Protein AF-A0A285GW92-F1 (afdb_monomer)

Secondary structure (DSSP, 8-state):
-HHHHHHHHHHHHHHHHHHHHHHHHHH-SSS---HHHHHTT---HHHHHIIIIIIHHHHHHHHHHHHHHHHHHHHHHHHTT-TT--GGGGSHHHHHHHHHHHHHHTT---EETTEEHHHHHHHHHHHHHHHHHHHHH-BTTB--HHHHHHHHHHHHHHHHHHHHHHHHH-GGGHHHHHHHHT---TT--HHHHHHHHHHHHHHHHHHHHTHHHHHHHTT-HHHHHHTT--HHHHHHHHHHHHHHHHHHHHHHH----SHHHHHHHHHHHHH-S-HHHHHHHHHHHHHHHHHHHHHHHTTTTTTSPPPHHHHHHHHHHHHHHHHHHHHHT--

Foldseek 3Di:
DVLVVLLVVLLVVLVVLLVVLLLVQLQFFLDGDDSVCVVVVNDDPVSVCCSPWFRNLLLLLLLLLLLLQQLLLLLQCLLLVHLQDGLCLLVLQLQLLLLLLVCVLVVVFDADPNATSSLVSSLCRSLVSSVQLQVQQQDPLARDSVSSNVSSVVSSVVSVVSSVVSCVVDVPCVVVSVLLQLWASRVRGPSLSVVLVVLSVVLLVLSLVCQVLSVQCNVPPVSSVVVVDPSSVSSVSSSNSSSSSNSSSCSNTNDAPQSSNPQLSVVCVVSNSRSNSSSSSSSSSSSSVSSVLQSCQRHVDPPDGHHSNVSSCVVRVVVVVVVVVVVVVPD

pLDDT: mean 91.13, std 8.44, range [32.28, 98.56]

InterPro domains:
  IPR000522 ABC transporter, permease protein, BtuC-like [PF01032] (17-326)
  IPR000522 ABC transporter, permease protein, BtuC-like [PTHR30472] (6-328)
  IPR037294 ABC transporter, BtuC-like [G3DSA:1.10.3470.10] (4-330)
  IPR037294 ABC transporter, BtuC-like [SSF81345] (6-326)

Solvent-accessible surface area (backbone atoms only — not comparable to full-atom values): 16223 Å² total; per-residue (Å²): 113,67,69,62,54,53,54,54,49,50,46,52,50,44,52,52,51,36,53,50,50,51,58,52,44,66,24,56,44,78,66,78,44,63,64,67,41,56,77,69,68,66,59,51,77,66,54,51,45,45,42,64,66,43,44,49,24,23,46,51,35,28,27,52,34,18,19,20,29,5,40,13,5,46,43,38,18,40,75,61,70,29,75,81,32,44,57,50,50,40,14,25,52,31,22,16,48,32,27,31,42,50,31,60,72,72,64,50,76,51,72,59,97,70,42,50,37,48,28,51,31,13,27,48,23,6,50,54,32,35,51,49,20,50,61,70,19,47,53,97,89,37,72,48,60,67,44,33,50,52,34,5,50,54,50,26,54,53,35,45,51,50,35,54,50,54,38,66,79,39,66,91,49,35,68,62,48,53,55,43,60,34,4,42,58,87,81,28,31,63,56,55,39,65,63,44,49,62,57,40,53,50,31,50,50,57,50,58,74,42,15,64,59,46,47,41,47,67,70,32,69,68,56,21,43,78,73,69,42,61,58,62,61,52,50,49,54,46,50,54,34,24,50,50,21,37,16,57,28,35,23,69,28,29,42,65,52,44,44,17,31,49,35,30,45,56,48,31,75,75,75,39,84,54,35,78,57,41,44,62,44,13,23,43,46,11,14,37,51,34,36,51,44,44,46,48,23,37,47,79,53,53,89,52,66,51,47,33,22,55,53,36,39,67,54,36,51,59,52,49,53,53,52,55,56,61,58,68,75,68,123

Organism: NCBI:txid1413210

Structure (mmCIF, N/CA/C/O backbone):
data_AF-A0A285GW92-F1
#
_entry.id   AF-A0A285GW92-F1
#
loop_
_atom_site.group_PDB
_atom_site.id
_atom_site.type_symbol
_atom_site.label_atom_id
_atom_site.label_alt_id
_atom_site.label_comp_id
_atom_site.label_asym_id
_atom_site.label_entity_id
_atom_site.label_seq_id
_atom_site.pdbx_PDB_ins_code
_atom_site.Cartn_x
_atom_site.Cartn_y
_atom_site.Cartn_z
_atom_site.occupancy
_atom_site.B_iso_or_equiv
_atom_site.auth_seq_id
_atom_site.auth_comp_id
_atom_site.auth_asym_id
_atom_site.auth_atom_id
_atom_site.pdbx_PDB_model_num
ATOM 1 N N . MET A 1 1 ? -33.618 -6.829 -6.589 1.00 56.69 1 MET A N 1
ATOM 2 C CA . MET A 1 1 ? -32.881 -7.558 -7.647 1.00 56.69 1 MET A CA 1
ATOM 3 C C . MET A 1 1 ? -31.946 -6.625 -8.413 1.00 56.69 1 MET A C 1
ATOM 5 O O . MET A 1 1 ? -30.779 -6.956 -8.554 1.00 56.69 1 MET A O 1
ATOM 9 N N . GLU A 1 2 ? -32.402 -5.428 -8.794 1.00 59.50 2 GLU A N 1
ATOM 10 C CA . GLU A 1 2 ? -31.616 -4.428 -9.544 1.00 59.50 2 GLU A CA 1
ATOM 11 C C . GLU A 1 2 ? -30.312 -3.967 -8.866 1.00 59.50 2 GLU A C 1
ATOM 13 O O . GLU A 1 2 ? -29.290 -3.837 -9.534 1.00 59.50 2 GLU A O 1
ATOM 18 N N . ILE A 1 3 ? -30.304 -3.788 -7.537 1.00 62.34 3 ILE A N 1
ATOM 19 C CA . ILE A 1 3 ? -29.103 -3.351 -6.793 1.00 62.34 3 ILE A CA 1
ATOM 20 C C . ILE A 1 3 ? -27.956 -4.367 -6.939 1.00 62.34 3 ILE A C 1
ATOM 22 O O . ILE A 1 3 ? -26.839 -3.986 -7.280 1.00 62.34 3 ILE A O 1
ATOM 26 N N . LYS A 1 4 ? -28.249 -5.670 -6.806 1.00 70.56 4 LYS A N 1
ATOM 27 C CA . LYS A 1 4 ? -27.250 -6.739 -6.983 1.00 70.56 4 LYS A CA 1
ATOM 28 C C . LYS A 1 4 ? -26.722 -6.814 -8.420 1.00 70.56 4 LYS A C 1
ATOM 30 O O . LYS A 1 4 ? -25.543 -7.080 -8.625 1.00 70.56 4 LYS A O 1
ATOM 35 N N . VAL A 1 5 ? -27.574 -6.553 -9.417 1.00 76.19 5 VAL A N 1
ATOM 36 C CA . VAL A 1 5 ? -27.171 -6.543 -10.836 1.00 76.19 5 VAL A CA 1
ATOM 37 C C . VAL A 1 5 ? -26.189 -5.400 -11.109 1.00 76.19 5 VAL A C 1
ATOM 39 O O . VAL A 1 5 ? -25.165 -5.614 -11.760 1.00 76.19 5 VAL A O 1
ATOM 42 N N . LYS A 1 6 ? -26.441 -4.205 -10.560 1.00 83.31 6 LYS A N 1
ATOM 43 C CA . LYS A 1 6 ? -25.538 -3.051 -10.689 1.00 83.31 6 LYS A CA 1
ATOM 44 C C . LYS A 1 6 ? -24.162 -3.316 -10.064 1.00 83.31 6 LYS A C 1
ATOM 46 O O . LYS A 1 6 ? -23.144 -3.019 -10.685 1.00 83.31 6 LYS A O 1
ATOM 51 N N . GLU A 1 7 ? -24.125 -3.896 -8.867 1.00 85.31 7 GLU A N 1
ATOM 52 C CA . GLU A 1 7 ? -22.882 -4.204 -8.141 1.00 85.31 7 GLU A CA 1
ATOM 53 C C . GLU A 1 7 ? -22.006 -5.214 -8.895 1.00 85.31 7 GLU A C 1
ATOM 55 O O . GLU A 1 7 ? -20.815 -4.975 -9.100 1.00 85.31 7 GLU A O 1
ATOM 60 N N . ILE A 1 8 ? -22.609 -6.308 -9.374 1.00 87.44 8 ILE A N 1
ATOM 61 C CA . ILE A 1 8 ? -21.920 -7.326 -10.181 1.00 87.44 8 ILE A CA 1
ATOM 62 C C . ILE A 1 8 ? -21.395 -6.713 -11.484 1.00 87.44 8 ILE A C 1
ATOM 64 O O . ILE A 1 8 ? -20.250 -6.958 -11.864 1.00 87.44 8 ILE A O 1
ATOM 68 N N . SER A 1 9 ? -22.196 -5.866 -12.138 1.00 90.44 9 SER A N 1
ATOM 69 C CA . SER A 1 9 ? -21.798 -5.204 -13.387 1.00 90.44 9 SER A CA 1
ATOM 70 C C . SER A 1 9 ? -20.553 -4.335 -13.199 1.00 90.44 9 SER A C 1
ATOM 72 O O . SER A 1 9 ? -19.653 -4.360 -14.034 1.00 90.44 9 SER A O 1
ATOM 74 N N . ILE A 1 10 ? -20.453 -3.607 -12.084 1.00 92.19 10 ILE A N 1
ATOM 75 C CA . ILE A 1 10 ? -19.283 -2.766 -11.788 1.00 92.19 10 ILE A CA 1
ATOM 76 C C . ILE A 1 10 ? -18.031 -3.614 -11.554 1.00 92.19 10 ILE A C 1
ATOM 78 O O . ILE A 1 10 ? -16.965 -3.261 -12.053 1.00 92.19 10 ILE A O 1
ATOM 82 N N . ILE A 1 11 ? -18.139 -4.741 -10.844 1.00 93.56 11 ILE A N 1
ATOM 83 C CA . ILE A 1 11 ? -17.000 -5.653 -10.654 1.00 93.56 11 ILE A CA 1
ATOM 84 C C . ILE A 1 11 ? -16.519 -6.203 -12.003 1.00 93.56 11 ILE A C 1
ATOM 86 O O . ILE A 1 11 ? -15.315 -6.224 -12.253 1.00 93.56 11 ILE A O 1
ATOM 90 N N . ILE A 1 12 ? -17.440 -6.585 -12.894 1.00 95.00 12 ILE A N 1
ATOM 91 C CA . ILE A 1 12 ? -17.104 -7.044 -14.251 1.00 95.00 12 ILE A CA 1
ATOM 92 C C . ILE A 1 12 ? -16.392 -5.935 -15.035 1.00 95.00 12 ILE A C 1
ATOM 94 O O . ILE A 1 12 ? -15.354 -6.188 -15.644 1.00 95.00 12 ILE A O 1
ATOM 98 N N . ILE A 1 13 ? -16.894 -4.698 -14.980 1.00 96.31 13 ILE A N 1
ATOM 99 C CA . ILE A 1 13 ? -16.258 -3.545 -15.633 1.00 96.31 13 ILE A CA 1
ATOM 100 C C . ILE A 1 13 ? -14.842 -3.322 -15.088 1.00 96.31 13 ILE A C 1
ATOM 102 O O . ILE A 1 13 ? -13.911 -3.153 -15.872 1.00 96.31 13 ILE A O 1
ATOM 106 N N . LEU A 1 14 ? -14.650 -3.361 -13.766 1.00 96.88 14 LEU A N 1
ATOM 107 C CA . LEU A 1 14 ? -13.325 -3.227 -13.154 1.00 96.88 14 LEU A CA 1
ATOM 108 C C . LEU A 1 14 ? -12.387 -4.357 -13.588 1.00 96.88 14 LEU A C 1
ATOM 110 O O . LEU A 1 14 ? -11.224 -4.106 -13.883 1.00 96.88 14 LEU A O 1
ATOM 114 N N . PHE A 1 15 ? -12.881 -5.589 -13.687 1.00 97.06 15 PHE A N 1
ATOM 115 C CA . PHE A 1 15 ? -12.080 -6.710 -14.167 1.00 97.06 15 PHE A CA 1
ATOM 116 C C . PHE A 1 15 ? -11.648 -6.530 -15.633 1.00 97.06 15 PHE A C 1
ATOM 118 O O . PHE A 1 15 ? -10.479 -6.728 -15.962 1.00 97.06 15 PHE A O 1
ATOM 125 N N . ILE A 1 16 ? -12.553 -6.070 -16.504 1.00 97.44 16 ILE A N 1
ATOM 126 C CA . ILE A 1 16 ? -12.232 -5.738 -17.902 1.00 97.44 16 ILE A CA 1
ATOM 127 C C . ILE A 1 16 ? -11.203 -4.601 -17.967 1.00 97.44 16 ILE A C 1
ATOM 129 O O . ILE A 1 16 ? -10.231 -4.691 -18.717 1.00 97.44 16 ILE A O 1
ATOM 133 N N . LEU A 1 17 ? -11.373 -3.552 -17.157 1.00 97.56 17 LEU A N 1
ATOM 134 C CA . LEU A 1 17 ? -10.432 -2.431 -17.080 1.00 97.56 17 LEU A CA 1
ATOM 135 C C . LEU A 1 17 ? -9.051 -2.858 -16.573 1.00 97.56 17 LEU A C 1
ATOM 137 O O . LEU A 1 17 ? -8.050 -2.324 -17.044 1.00 97.56 17 LEU A O 1
ATOM 141 N N . LEU A 1 18 ? -8.979 -3.829 -15.659 1.00 97.88 18 LEU A N 1
ATOM 142 C CA . LEU A 1 18 ? -7.718 -4.414 -15.208 1.00 97.88 18 LEU A CA 1
ATOM 143 C C . LEU A 1 18 ? -7.007 -5.161 -16.341 1.00 97.88 18 LEU A C 1
ATOM 145 O O . LEU A 1 18 ? -5.811 -4.978 -16.544 1.00 97.88 18 LEU A O 1
ATOM 149 N N . ILE A 1 19 ? -7.730 -5.973 -17.113 1.00 96.81 19 ILE A N 1
ATOM 150 C CA . ILE A 1 19 ? -7.142 -6.661 -18.271 1.00 96.81 19 ILE A CA 1
ATOM 151 C C . ILE A 1 19 ? -6.647 -5.636 -19.298 1.00 96.81 19 ILE A C 1
ATOM 153 O O . ILE A 1 19 ? -5.525 -5.744 -19.796 1.00 96.81 19 ILE A O 1
ATOM 157 N N . LEU A 1 20 ? -7.452 -4.609 -19.581 1.00 95.88 20 LEU A N 1
ATOM 158 C CA . LEU A 1 20 ? -7.085 -3.554 -20.518 1.00 95.88 20 LEU A CA 1
ATOM 159 C C . LEU A 1 20 ? -5.852 -2.774 -20.043 1.00 95.88 20 LEU A C 1
ATOM 161 O O . LEU A 1 20 ? -4.956 -2.517 -20.846 1.00 95.88 20 LEU A O 1
ATOM 165 N N . SER A 1 21 ? -5.768 -2.432 -18.753 1.00 96.44 21 SER A N 1
ATOM 166 C CA . SER A 1 21 ? -4.614 -1.716 -18.203 1.00 96.44 21 SER A CA 1
ATOM 167 C C . SER A 1 21 ? -3.336 -2.550 -18.293 1.00 96.44 21 SER A C 1
ATOM 169 O O . SER A 1 21 ? -2.300 -2.005 -18.667 1.00 96.44 21 SER A O 1
ATOM 171 N N . ILE A 1 22 ? -3.408 -3.868 -18.066 1.00 95.56 22 ILE A N 1
ATOM 172 C CA . ILE A 1 22 ? -2.281 -4.792 -18.264 1.00 95.56 22 ILE A CA 1
ATOM 173 C C . ILE A 1 22 ? -1.844 -4.803 -19.732 1.00 95.56 22 ILE A C 1
ATOM 175 O O . ILE A 1 22 ? -0.659 -4.639 -20.014 1.00 95.56 22 ILE A O 1
ATOM 179 N N . ILE A 1 23 ? -2.777 -4.954 -20.677 1.00 92.75 23 ILE A N 1
ATOM 180 C CA . ILE A 1 23 ? -2.468 -4.987 -22.117 1.00 92.75 23 ILE A CA 1
ATOM 181 C C . ILE A 1 23 ? -1.800 -3.679 -22.564 1.00 92.75 23 ILE A C 1
ATOM 183 O O . ILE A 1 23 ? -0.760 -3.698 -23.227 1.00 92.75 23 ILE A O 1
ATOM 187 N N . VAL A 1 24 ? -2.360 -2.536 -22.164 1.00 92.62 24 VAL A N 1
ATOM 188 C CA . VAL A 1 24 ? -1.802 -1.214 -22.476 1.00 92.62 24 VAL A CA 1
ATOM 189 C C . VAL A 1 24 ? -0.416 -1.060 -21.846 1.00 92.62 24 VAL A C 1
ATOM 191 O O . VAL A 1 24 ? 0.532 -0.669 -22.533 1.00 92.62 24 VAL A O 1
ATOM 194 N N . ALA A 1 25 ? -0.255 -1.449 -20.582 1.00 92.88 25 ALA A N 1
ATOM 195 C CA . ALA A 1 25 ? 1.023 -1.414 -19.885 1.00 92.88 25 ALA A CA 1
ATOM 196 C C . ALA A 1 25 ? 2.075 -2.347 -20.515 1.00 92.88 25 ALA A C 1
ATOM 198 O O . ALA A 1 25 ? 3.263 -2.041 -20.477 1.00 92.88 25 ALA A O 1
ATOM 199 N N . LEU A 1 26 ? 1.698 -3.463 -21.136 1.00 91.50 26 LEU A N 1
ATOM 200 C CA . LEU A 1 26 ? 2.669 -4.310 -21.836 1.00 91.50 26 LEU A CA 1
ATOM 201 C C . LEU A 1 26 ? 3.241 -3.625 -23.081 1.00 91.50 26 LEU A C 1
ATOM 203 O O . LEU A 1 26 ? 4.393 -3.877 -23.436 1.00 91.50 26 LEU A O 1
ATOM 207 N N . SER A 1 27 ? 2.473 -2.732 -23.708 1.00 88.81 27 SER A N 1
ATOM 208 C CA . SER A 1 27 ? 2.874 -2.021 -24.927 1.00 88.81 27 SER A CA 1
ATOM 209 C C . SER A 1 27 ? 3.695 -0.754 -24.664 1.00 88.81 27 SER A C 1
ATOM 211 O O . SER A 1 27 ? 4.653 -0.460 -25.389 1.00 88.81 27 SER A O 1
ATOM 213 N N . LEU A 1 28 ? 3.366 -0.037 -23.586 1.00 86.94 28 LEU A N 1
ATOM 214 C CA . LEU A 1 28 ? 3.957 1.249 -23.229 1.00 86.94 28 LEU A CA 1
ATOM 215 C C . LEU A 1 28 ? 5.206 1.089 -22.350 1.00 86.94 28 LEU A C 1
ATOM 217 O O . LEU A 1 28 ? 5.217 0.354 -21.365 1.00 86.94 28 LEU A O 1
ATOM 221 N N . GLY A 1 29 ? 6.263 1.820 -22.693 1.00 81.88 29 GLY A N 1
ATOM 222 C CA . GLY A 1 29 ? 7.519 1.908 -21.949 1.00 81.88 29 GLY A CA 1
ATOM 223 C C . GLY A 1 29 ? 8.602 2.562 -22.807 1.00 81.88 29 GLY A C 1
ATOM 224 O O . GLY A 1 29 ? 8.301 3.050 -23.896 1.00 81.88 29 GLY A O 1
ATOM 225 N N . THR A 1 30 ? 9.858 2.528 -22.351 1.00 78.50 30 THR A N 1
ATOM 226 C CA . THR A 1 30 ? 11.004 3.135 -23.059 1.00 78.50 30 THR A CA 1
ATOM 227 C C . THR A 1 30 ? 11.142 2.630 -24.497 1.00 78.50 30 THR A C 1
ATOM 229 O O . THR A 1 30 ? 11.373 3.407 -25.416 1.00 78.50 30 THR A O 1
ATOM 232 N N . VAL A 1 31 ? 10.928 1.327 -24.707 1.00 82.06 31 VAL A N 1
ATOM 233 C CA . VAL A 1 31 ? 10.824 0.715 -26.040 1.00 82.06 31 VAL A CA 1
ATOM 234 C C . VAL A 1 31 ? 9.347 0.563 -26.399 1.00 82.06 31 VAL A C 1
ATOM 236 O O . VAL A 1 31 ? 8.615 -0.141 -25.708 1.00 82.06 31 VAL A O 1
ATOM 239 N N . LYS A 1 32 ? 8.862 1.196 -27.465 1.00 82.19 32 LYS A N 1
ATOM 240 C CA . LYS A 1 32 ? 7.464 1.008 -27.887 1.00 82.19 32 LYS A CA 1
ATOM 241 C C . LYS A 1 32 ? 7.320 -0.359 -28.553 1.00 82.19 32 LYS A C 1
ATOM 243 O O . LYS A 1 32 ? 7.919 -0.580 -29.597 1.00 82.19 32 LYS A O 1
ATOM 248 N N . ILE A 1 33 ? 6.523 -1.250 -27.959 1.00 84.50 33 ILE A N 1
ATOM 249 C CA . ILE A 1 33 ? 6.241 -2.581 -28.518 1.00 84.50 33 ILE A CA 1
ATOM 250 C C . ILE A 1 33 ? 4.751 -2.624 -28.876 1.00 84.50 33 ILE A C 1
ATOM 252 O O . ILE A 1 33 ? 3.915 -2.680 -27.969 1.00 84.50 33 ILE A O 1
ATOM 256 N N . PRO A 1 34 ? 4.378 -2.544 -30.165 1.00 83.00 34 PRO A N 1
ATOM 257 C CA . PRO A 1 34 ? 2.979 -2.575 -30.570 1.00 83.00 34 PRO A CA 1
ATOM 258 C C . PRO A 1 34 ? 2.311 -3.899 -30.181 1.00 83.00 34 PRO A C 1
ATOM 260 O O . PRO A 1 34 ? 2.840 -4.977 -30.416 1.00 83.00 34 PRO A O 1
ATOM 263 N N . ILE A 1 35 ? 1.089 -3.848 -29.656 1.00 77.62 35 ILE A N 1
ATOM 264 C CA . ILE A 1 35 ? 0.349 -5.060 -29.246 1.00 77.62 35 ILE A CA 1
ATOM 265 C C . ILE A 1 35 ? 0.132 -6.005 -30.441 1.00 77.62 35 ILE A C 1
ATOM 267 O O . ILE A 1 35 ? 0.211 -7.226 -30.318 1.00 77.62 35 ILE A O 1
ATOM 271 N N . ILE A 1 36 ? -0.087 -5.426 -31.623 1.00 76.06 36 ILE A N 1
ATOM 272 C CA . ILE A 1 36 ? -0.323 -6.150 -32.875 1.00 76.06 36 ILE A CA 1
ATOM 273 C C . ILE A 1 36 ? 0.888 -6.989 -33.300 1.00 76.06 36 ILE A C 1
ATOM 275 O O . ILE A 1 36 ? 0.690 -8.076 -33.842 1.00 76.06 36 ILE A O 1
ATOM 279 N N . THR A 1 37 ? 2.124 -6.534 -33.055 1.00 75.56 37 THR A N 1
ATOM 280 C CA . THR A 1 37 ? 3.319 -7.331 -33.391 1.00 75.56 37 THR A CA 1
ATOM 281 C C . THR A 1 37 ? 3.440 -8.541 -32.466 1.00 75.56 37 THR A C 1
ATOM 283 O O . THR A 1 37 ? 3.781 -9.626 -32.932 1.00 75.56 37 THR A O 1
ATOM 286 N N . GLY A 1 38 ? 3.036 -8.384 -31.199 1.00 72.69 38 GLY A N 1
ATOM 287 C CA . GLY A 1 38 ? 2.865 -9.468 -30.230 1.00 72.69 38 GLY A CA 1
ATOM 288 C C . GLY A 1 38 ? 1.880 -10.541 -30.676 1.00 72.69 38 GLY A C 1
ATOM 289 O O . GLY A 1 38 ? 2.230 -11.716 -30.738 1.00 72.69 38 GLY A O 1
ATOM 290 N N . ILE A 1 39 ? 0.662 -10.133 -31.033 1.00 75.56 39 ILE A N 1
ATOM 291 C CA . ILE A 1 39 ? -0.417 -11.058 -31.419 1.00 75.56 39 ILE A CA 1
ATOM 292 C C . ILE A 1 39 ? -0.080 -11.810 -32.715 1.00 75.56 39 ILE A C 1
ATOM 294 O O . ILE A 1 39 ? -0.414 -12.983 -32.852 1.00 75.56 39 ILE A O 1
ATOM 298 N N . LYS A 1 40 ? 0.610 -11.160 -33.659 1.00 80.00 40 LYS A N 1
ATOM 299 C CA . LYS A 1 40 ? 1.023 -11.772 -34.932 1.00 80.00 40 LYS A CA 1
ATOM 300 C C . LYS A 1 40 ? 2.256 -12.681 -34.819 1.00 80.00 40 LYS A C 1
ATOM 302 O O . LYS A 1 40 ? 2.714 -13.184 -35.838 1.00 80.00 40 LYS A O 1
ATOM 307 N N . GLY A 1 41 ? 2.813 -12.869 -33.618 1.00 77.50 41 GLY A N 1
ATOM 308 C CA . GLY A 1 41 ? 4.012 -13.687 -33.401 1.00 77.50 41 GLY A CA 1
ATOM 309 C C . GLY A 1 41 ? 5.298 -13.082 -33.977 1.00 77.50 41 GLY A C 1
ATOM 310 O O . GLY A 1 41 ? 6.295 -13.782 -34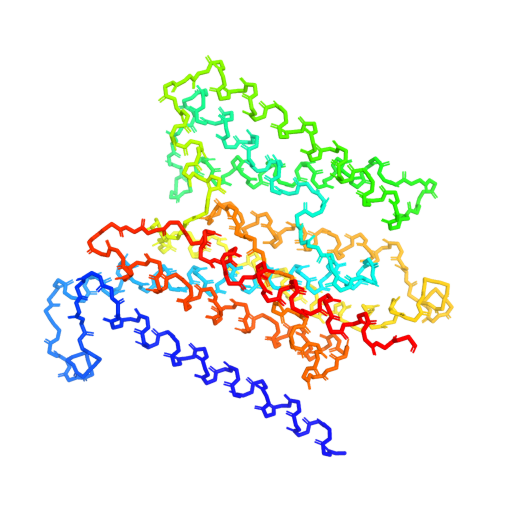.107 1.00 77.50 41 GLY A O 1
ATOM 311 N N . GLY A 1 42 ? 5.294 -11.789 -34.314 1.00 82.75 42 GLY A N 1
ATOM 312 C CA . GLY A 1 42 ? 6.417 -11.091 -34.947 1.00 82.75 42 GLY A CA 1
ATOM 313 C C . GLY A 1 42 ? 7.408 -10.463 -33.966 1.00 82.75 42 GLY A C 1
ATOM 314 O O . GLY A 1 42 ? 8.161 -9.581 -34.366 1.00 82.75 42 GLY A O 1
ATOM 315 N N . LEU A 1 43 ? 7.375 -10.847 -32.685 1.00 85.56 43 LEU A N 1
ATOM 316 C CA . LEU A 1 43 ? 8.269 -10.285 -31.670 1.00 85.56 43 LEU A CA 1
ATOM 317 C C . LEU A 1 43 ? 9.676 -10.853 -31.808 1.00 85.56 43 LEU A C 1
ATOM 319 O O . LEU A 1 43 ? 9.870 -12.071 -31.810 1.00 85.56 43 LEU A O 1
ATOM 323 N N . THR A 1 44 ? 10.659 -9.963 -31.804 1.00 88.38 44 THR A N 1
ATOM 324 C CA . THR A 1 44 ? 12.072 -10.325 -31.682 1.00 88.38 44 THR A CA 1
ATOM 325 C C . THR A 1 44 ? 12.360 -10.985 -30.328 1.00 88.38 44 THR A C 1
ATOM 327 O O . THR A 1 44 ? 11.646 -10.788 -29.340 1.00 88.38 44 THR A O 1
ATOM 330 N N . THR A 1 45 ? 13.455 -11.742 -30.238 1.00 89.00 45 THR A N 1
ATOM 331 C CA . THR A 1 45 ? 13.907 -12.370 -28.980 1.00 89.00 45 THR A CA 1
ATOM 332 C C . THR A 1 45 ? 14.153 -11.345 -27.863 1.00 89.00 45 THR A C 1
ATOM 334 O O . THR A 1 45 ? 13.897 -11.622 -26.686 1.00 89.00 45 THR A O 1
ATOM 337 N N . ILE A 1 46 ? 14.595 -10.136 -28.226 1.00 89.56 46 ILE A N 1
ATOM 338 C CA . ILE A 1 46 ? 14.795 -9.012 -27.305 1.00 89.56 46 ILE A CA 1
ATOM 339 C C . ILE A 1 46 ? 13.448 -8.511 -26.772 1.00 89.56 46 ILE A C 1
ATOM 341 O O . ILE A 1 46 ? 13.280 -8.396 -25.559 1.00 89.56 46 ILE A O 1
ATOM 345 N N . GLU A 1 47 ? 12.462 -8.270 -27.640 1.00 90.44 47 GLU A N 1
ATOM 346 C CA . GLU A 1 47 ? 11.126 -7.817 -27.226 1.00 90.44 47 GLU A CA 1
ATOM 347 C C . GLU A 1 47 ? 10.419 -8.844 -26.335 1.00 90.44 47 GLU A C 1
ATOM 349 O O . GLU A 1 47 ? 9.843 -8.473 -25.312 1.00 90.44 47 GLU A O 1
ATOM 354 N N . GLN A 1 48 ? 10.520 -10.137 -26.662 1.00 89.25 48 GLN A N 1
ATOM 355 C CA . GLN A 1 48 ? 9.993 -11.216 -25.817 1.00 89.25 48 GLN A CA 1
ATOM 356 C C . GLN A 1 48 ? 10.634 -11.200 -24.424 1.00 89.25 48 GLN A C 1
ATOM 358 O O . GLN A 1 48 ? 9.943 -11.334 -23.411 1.00 89.25 48 GLN A O 1
ATOM 363 N N . THR A 1 49 ? 11.949 -10.977 -24.360 1.00 91.12 49 THR A N 1
ATOM 364 C CA . THR A 1 49 ? 12.681 -10.875 -23.094 1.00 91.12 49 THR A CA 1
ATOM 365 C C . THR A 1 49 ? 12.245 -9.651 -22.291 1.00 91.12 49 THR A C 1
ATOM 367 O O . THR A 1 49 ? 11.997 -9.775 -21.092 1.00 91.12 49 THR A O 1
ATOM 370 N N . ILE A 1 50 ? 12.087 -8.489 -22.932 1.00 91.25 50 ILE A N 1
ATOM 371 C CA . ILE A 1 50 ? 11.596 -7.263 -22.285 1.00 91.25 50 ILE A CA 1
ATOM 372 C C . ILE A 1 50 ? 10.192 -7.485 -21.716 1.00 91.25 50 ILE A C 1
ATOM 374 O O . ILE A 1 50 ? 9.928 -7.144 -20.563 1.00 91.25 50 ILE A O 1
ATOM 378 N N . ILE A 1 51 ? 9.289 -8.082 -22.494 1.00 91.75 51 ILE A N 1
ATOM 379 C CA . ILE A 1 51 ? 7.922 -8.354 -22.045 1.00 91.75 51 ILE A CA 1
ATOM 380 C C . ILE A 1 51 ? 7.939 -9.308 -20.849 1.00 91.75 51 ILE A C 1
ATOM 382 O O . ILE A 1 51 ? 7.394 -8.976 -19.797 1.00 91.75 51 ILE A O 1
ATOM 386 N N . TYR A 1 52 ? 8.583 -10.468 -20.982 1.00 92.56 52 TYR A N 1
ATOM 387 C CA . TYR A 1 52 ? 8.456 -11.543 -20.001 1.00 92.56 52 TYR A CA 1
ATOM 388 C C . TYR A 1 52 ? 9.321 -11.346 -18.754 1.00 92.56 52 TYR A C 1
ATOM 390 O O . TYR A 1 52 ? 8.885 -11.676 -17.654 1.00 92.56 52 TYR A O 1
ATOM 398 N N . LYS A 1 53 ? 10.547 -10.830 -18.892 1.00 92.44 53 LYS A N 1
ATOM 399 C CA . LYS A 1 53 ? 11.491 -10.706 -17.768 1.00 92.44 53 LYS A CA 1
ATOM 400 C C . LYS A 1 53 ? 11.478 -9.336 -17.095 1.00 92.44 53 LYS A C 1
ATOM 402 O O . LYS A 1 53 ? 11.956 -9.253 -15.972 1.00 92.44 53 LYS A O 1
ATOM 407 N N . ILE A 1 54 ? 10.943 -8.299 -17.748 1.00 92.12 54 ILE A N 1
ATOM 408 C CA . ILE A 1 54 ? 10.974 -6.922 -17.226 1.00 92.12 54 ILE A CA 1
ATOM 409 C C . ILE A 1 54 ? 9.555 -6.380 -17.013 1.00 92.12 54 ILE A C 1
ATOM 411 O O . ILE A 1 54 ? 9.190 -6.020 -15.898 1.00 92.12 54 ILE A O 1
ATOM 415 N N . ARG A 1 55 ? 8.714 -6.332 -18.056 1.00 93.75 55 ARG A N 1
ATOM 416 C CA . ARG A 1 55 ? 7.403 -5.658 -17.969 1.00 93.75 55 ARG A CA 1
ATOM 417 C C . ARG A 1 55 ? 6.374 -6.446 -17.184 1.00 93.75 55 ARG A C 1
ATOM 419 O O . ARG A 1 55 ? 5.740 -5.891 -16.295 1.00 93.75 55 ARG A O 1
ATOM 426 N N . LEU A 1 56 ? 6.186 -7.713 -17.532 1.00 95.25 56 LEU A N 1
ATOM 427 C CA . LEU A 1 56 ? 5.158 -8.549 -16.929 1.00 95.25 56 LEU A CA 1
ATOM 428 C C . LEU A 1 56 ? 5.327 -8.691 -15.404 1.00 95.25 56 LEU A C 1
ATOM 430 O O . LEU A 1 56 ? 4.345 -8.433 -14.706 1.00 95.25 56 LEU A O 1
ATOM 434 N N . PRO A 1 57 ? 6.520 -8.998 -14.849 1.00 96.69 57 PRO A N 1
ATOM 435 C CA . PRO A 1 57 ? 6.685 -9.049 -13.398 1.00 96.69 57 PRO A CA 1
ATOM 436 C C . PRO A 1 57 ? 6.421 -7.695 -12.730 1.00 96.69 57 PRO A C 1
ATOM 438 O O . PRO A 1 57 ? 5.703 -7.660 -11.736 1.00 96.69 57 PRO A O 1
ATOM 441 N N . ARG A 1 58 ? 6.895 -6.577 -13.298 1.00 96.44 58 ARG A N 1
ATOM 442 C CA . ARG A 1 58 ? 6.625 -5.226 -12.774 1.00 96.44 58 ARG A CA 1
ATOM 443 C C . ARG A 1 58 ? 5.137 -4.866 -12.774 1.00 96.44 58 ARG A C 1
ATOM 445 O O . ARG A 1 58 ? 4.641 -4.343 -11.782 1.00 96.44 58 ARG A O 1
ATOM 452 N N . ILE A 1 59 ? 4.410 -5.179 -13.848 1.00 97.62 59 ILE A N 1
ATOM 453 C CA . ILE A 1 59 ? 2.963 -4.917 -13.959 1.00 97.62 59 ILE A CA 1
ATOM 454 C C . ILE A 1 59 ? 2.182 -5.755 -12.941 1.00 97.62 59 ILE A C 1
ATOM 456 O O . ILE A 1 59 ? 1.289 -5.240 -12.271 1.00 97.62 59 ILE A O 1
ATOM 460 N N . LEU A 1 60 ? 2.529 -7.037 -12.793 1.00 97.94 60 LEU A N 1
ATOM 461 C CA . LEU A 1 60 ? 1.905 -7.905 -11.794 1.00 97.94 60 LEU A CA 1
ATOM 462 C C . LEU A 1 60 ? 2.232 -7.448 -10.369 1.00 97.94 60 LEU A C 1
ATOM 464 O O . LEU A 1 60 ? 1.351 -7.458 -9.512 1.00 97.94 60 LEU A O 1
ATOM 468 N N . LEU A 1 61 ? 3.462 -6.993 -10.123 1.00 97.69 61 LEU A N 1
ATOM 469 C CA . LEU A 1 61 ? 3.849 -6.404 -8.845 1.00 97.69 61 LEU A CA 1
ATOM 470 C C . LEU A 1 61 ? 3.014 -5.151 -8.548 1.00 97.69 61 LEU A C 1
ATOM 472 O O . LEU A 1 61 ? 2.443 -5.054 -7.465 1.00 97.69 61 LEU A O 1
ATOM 476 N N . ALA A 1 62 ? 2.859 -4.245 -9.521 1.00 98.12 62 ALA A N 1
ATOM 477 C CA . ALA A 1 62 ? 2.005 -3.062 -9.405 1.00 98.12 62 ALA A CA 1
ATOM 478 C C . ALA A 1 62 ? 0.555 -3.440 -9.061 1.00 98.12 62 ALA A C 1
ATOM 480 O O . ALA A 1 62 ? -0.043 -2.864 -8.153 1.00 98.12 62 ALA A O 1
ATOM 481 N N . ALA A 1 63 ? 0.003 -4.453 -9.736 1.00 98.50 63 ALA A N 1
ATOM 482 C CA . ALA A 1 63 ? -1.342 -4.947 -9.465 1.00 98.50 63 ALA A CA 1
ATOM 483 C C . ALA A 1 63 ? -1.490 -5.446 -8.017 1.00 98.50 63 ALA A C 1
ATOM 485 O O . ALA A 1 63 ? -2.424 -5.063 -7.312 1.00 98.50 63 ALA A O 1
ATOM 486 N N . LEU A 1 64 ? -0.546 -6.273 -7.560 1.00 98.50 64 LEU A N 1
ATOM 487 C CA . LEU A 1 64 ? -0.558 -6.864 -6.221 1.00 98.50 64 LEU A CA 1
ATOM 488 C C . LEU A 1 64 ? -0.372 -5.815 -5.121 1.00 98.50 64 LEU A C 1
ATOM 490 O O . LEU A 1 64 ? -1.119 -5.820 -4.144 1.00 98.50 64 LEU A O 1
ATOM 494 N N . VAL A 1 65 ? 0.571 -4.888 -5.294 1.00 98.31 65 VAL A N 1
ATOM 495 C CA . VAL A 1 65 ? 0.810 -3.775 -4.362 1.00 98.31 65 VAL A CA 1
ATOM 496 C C . VAL A 1 65 ? -0.428 -2.877 -4.285 1.00 98.31 65 VAL A C 1
ATOM 498 O O . VAL A 1 65 ? -0.884 -2.548 -3.191 1.00 98.31 65 VAL A O 1
ATOM 501 N N . GLY A 1 66 ? -1.037 -2.544 -5.426 1.00 98.31 66 GLY A N 1
ATOM 502 C CA . GLY A 1 66 ? -2.252 -1.732 -5.479 1.00 98.31 66 GLY A CA 1
ATOM 503 C C . GLY A 1 66 ? -3.441 -2.401 -4.785 1.00 98.31 66 GLY A C 1
ATOM 504 O O . GLY A 1 66 ? -4.158 -1.755 -4.012 1.00 98.31 66 GLY A O 1
ATOM 505 N N . MET A 1 67 ? -3.606 -3.710 -5.000 1.00 98.56 67 MET A N 1
ATOM 506 C CA . MET A 1 67 ? -4.590 -4.541 -4.308 1.00 98.56 67 MET A CA 1
ATOM 507 C C . MET A 1 67 ? -4.359 -4.558 -2.795 1.00 98.56 67 MET A C 1
ATOM 509 O O . MET A 1 67 ? -5.306 -4.349 -2.033 1.00 98.56 67 MET A O 1
ATOM 513 N N . ALA A 1 68 ? -3.121 -4.776 -2.350 1.00 98.38 68 ALA A N 1
ATOM 514 C CA . ALA A 1 68 ? -2.769 -4.830 -0.936 1.00 98.38 68 ALA A CA 1
ATOM 515 C C . ALA A 1 68 ? -3.024 -3.492 -0.227 1.00 98.38 68 ALA A C 1
ATOM 517 O O . ALA A 1 68 ? -3.703 -3.467 0.801 1.00 98.38 68 ALA A O 1
ATOM 518 N N . LEU A 1 69 ? -2.559 -2.378 -0.805 1.00 97.94 69 LEU A N 1
ATOM 519 C CA . LEU A 1 69 ? -2.753 -1.037 -0.244 1.00 9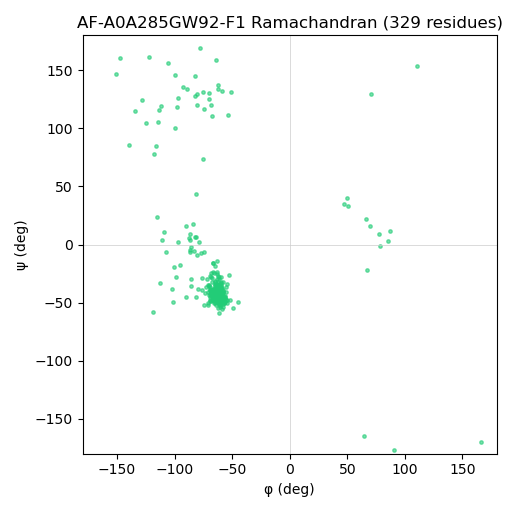7.94 69 LEU A CA 1
ATOM 520 C C . LEU A 1 69 ? -4.233 -0.648 -0.191 1.00 97.94 69 LEU A C 1
ATOM 522 O O . LEU A 1 69 ? -4.689 -0.135 0.828 1.00 97.94 69 LEU A O 1
ATOM 526 N N . SER A 1 70 ? -5.008 -0.931 -1.244 1.00 97.81 70 SER A N 1
ATOM 527 C CA . SER A 1 70 ? -6.448 -0.623 -1.258 1.00 97.81 70 SER A CA 1
ATOM 528 C C . SER A 1 70 ? -7.244 -1.491 -0.292 1.00 97.81 70 SER A C 1
ATOM 530 O O . SER A 1 70 ? -8.126 -0.985 0.398 1.00 97.81 70 SER A O 1
ATOM 532 N N . THR A 1 71 ? -6.916 -2.779 -0.185 1.00 98.25 71 THR A N 1
ATOM 533 C CA . THR A 1 71 ? -7.558 -3.688 0.777 1.00 98.25 71 THR A CA 1
ATOM 534 C C . THR A 1 71 ? -7.251 -3.266 2.210 1.00 98.25 71 THR A C 1
ATOM 536 O O . THR A 1 71 ? -8.160 -3.149 3.029 1.00 98.25 71 THR A O 1
ATOM 539 N N . SER A 1 72 ? -5.984 -2.962 2.500 1.00 97.81 72 SER A N 1
ATOM 540 C CA . SER A 1 72 ? -5.559 -2.402 3.784 1.00 97.81 72 SER A CA 1
ATOM 541 C C . SER A 1 72 ? -6.289 -1.085 4.089 1.00 97.81 72 SER A C 1
ATOM 543 O O . SER A 1 72 ? -6.810 -0.886 5.184 1.00 97.81 72 SER A O 1
ATOM 545 N N . GLY A 1 73 ? -6.451 -0.231 3.078 1.00 96.81 73 GLY A N 1
ATOM 546 C CA . GLY A 1 73 ? -7.237 0.995 3.149 1.00 96.81 73 GLY A CA 1
ATOM 547 C C . GLY A 1 73 ? -8.686 0.779 3.574 1.00 96.81 73 GLY A C 1
ATOM 548 O O . GLY A 1 73 ? -9.163 1.423 4.507 1.00 96.81 73 GLY A O 1
ATOM 549 N N . VAL A 1 74 ? -9.383 -0.175 2.945 1.00 97.19 74 VAL A N 1
ATOM 550 C CA . VAL A 1 74 ? -10.751 -0.555 3.338 1.00 97.19 74 VAL A CA 1
ATOM 551 C C . VAL A 1 74 ? -10.796 -0.984 4.807 1.00 97.19 74 VAL A C 1
ATOM 553 O O . VAL A 1 74 ? -11.677 -0.535 5.541 1.00 97.19 74 VAL A O 1
ATOM 556 N N . VAL A 1 75 ? -9.834 -1.804 5.243 1.00 96.62 75 VAL A N 1
ATOM 557 C CA . VAL A 1 75 ? -9.740 -2.284 6.628 1.00 96.62 75 VAL A CA 1
ATOM 558 C C . VAL A 1 75 ? -9.613 -1.127 7.609 1.00 96.62 75 VAL A C 1
ATOM 560 O O . VAL A 1 75 ? -10.436 -1.004 8.516 1.00 96.62 75 VAL A O 1
ATOM 563 N N . PHE A 1 76 ? -8.618 -0.258 7.428 1.00 94.88 76 PHE A N 1
ATOM 564 C CA . PHE A 1 76 ? -8.381 0.838 8.363 1.00 94.88 76 PHE A CA 1
ATOM 565 C C . PHE A 1 76 ? -9.529 1.850 8.343 1.00 94.88 76 PHE A C 1
ATOM 567 O O . PHE A 1 76 ? -10.000 2.253 9.405 1.00 94.88 76 PHE A O 1
ATOM 574 N N . GLN A 1 77 ? -10.084 2.181 7.174 1.00 94.69 77 GLN A N 1
ATOM 575 C CA . GLN A 1 77 ? -11.274 3.037 7.100 1.00 94.69 77 GLN A CA 1
ATOM 576 C C . GLN A 1 77 ? -12.488 2.434 7.818 1.00 94.69 77 GLN A C 1
ATOM 578 O O . GLN A 1 77 ? -13.297 3.181 8.375 1.00 94.69 77 GLN A O 1
ATOM 583 N N . GLY A 1 78 ? -12.627 1.106 7.801 1.00 93.38 78 GLY A N 1
ATOM 584 C CA . GLY A 1 78 ? -13.670 0.377 8.516 1.00 93.38 78 GLY A CA 1
ATOM 585 C C . GLY A 1 78 ? -13.467 0.388 10.032 1.00 93.38 78 GLY A C 1
ATOM 586 O O . GLY A 1 78 ? -14.363 0.814 10.756 1.00 93.38 78 GLY A O 1
ATOM 587 N N . ILE A 1 79 ? -12.274 0.010 10.514 1.00 92.50 79 ILE A N 1
ATOM 588 C CA . ILE A 1 79 ? -11.931 0.000 11.951 1.00 92.50 79 ILE A CA 1
ATOM 589 C C . ILE A 1 79 ? -12.089 1.396 12.557 1.00 92.50 79 ILE A C 1
ATOM 591 O O . ILE A 1 79 ? -12.732 1.565 13.592 1.00 92.50 79 ILE A O 1
ATOM 595 N N . PHE A 1 80 ? -11.514 2.410 11.909 1.00 90.56 80 PHE A N 1
ATOM 596 C CA . PHE A 1 80 ? -11.547 3.780 12.416 1.00 90.56 80 PHE A CA 1
ATOM 597 C C . PHE A 1 80 ? -12.892 4.473 12.182 1.00 90.56 80 PHE A C 1
ATOM 599 O O . PHE A 1 80 ? -13.079 5.590 12.663 1.00 90.56 80 PHE A O 1
ATOM 606 N N . LYS A 1 81 ? -13.817 3.851 11.432 1.00 88.81 81 LYS A N 1
ATOM 607 C CA . LYS A 1 81 ? -15.067 4.471 10.958 1.00 88.81 81 LYS A CA 1
ATOM 608 C C . LYS A 1 81 ? -14.821 5.853 10.342 1.00 88.81 81 LYS A C 1
ATOM 610 O O . LYS A 1 81 ? -15.631 6.769 10.458 1.00 88.81 81 LYS A O 1
ATOM 615 N N . ASN A 1 82 ? -13.674 5.999 9.683 1.00 86.94 82 ASN A N 1
ATOM 616 C CA . ASN A 1 82 ? -13.199 7.254 9.136 1.00 86.94 82 ASN A CA 1
ATOM 617 C C . ASN A 1 82 ? -12.697 7.012 7.717 1.00 86.94 82 ASN A C 1
ATOM 619 O O . ASN A 1 82 ? -11.703 6.328 7.498 1.00 86.94 82 ASN A O 1
ATOM 623 N N . VAL A 1 83 ? -13.377 7.620 6.749 1.00 83.06 83 VAL A N 1
ATOM 624 C CA . VAL A 1 83 ? -13.023 7.531 5.326 1.00 83.06 83 VAL A CA 1
ATOM 625 C C . VAL A 1 83 ? -11.650 8.122 4.994 1.00 83.06 83 VAL A C 1
ATOM 627 O O . VAL A 1 83 ? -11.154 7.901 3.898 1.00 83.06 83 VAL A O 1
ATOM 630 N N . MET A 1 84 ? -11.058 8.883 5.915 1.00 79.62 84 MET A N 1
ATOM 631 C CA . MET A 1 84 ? -9.742 9.506 5.766 1.00 79.62 84 MET A CA 1
ATOM 632 C C . MET A 1 84 ? -8.621 8.689 6.407 1.00 79.62 84 MET A C 1
ATOM 634 O O . MET A 1 84 ? -7.481 9.144 6.426 1.00 79.62 84 MET A O 1
ATOM 638 N N . ALA A 1 85 ? -8.928 7.517 6.970 1.00 85.75 85 ALA A N 1
ATOM 639 C CA . ALA A 1 85 ? -7.897 6.674 7.541 1.00 85.75 85 ALA A CA 1
ATOM 640 C C . ALA A 1 85 ? -7.019 6.073 6.435 1.00 85.75 85 ALA A C 1
ATOM 642 O O . ALA A 1 85 ? -7.518 5.427 5.511 1.00 85.75 85 ALA A O 1
ATOM 643 N N . ASP A 1 86 ? -5.714 6.289 6.561 1.00 87.69 86 ASP A N 1
ATOM 644 C CA . ASP A 1 86 ? -4.689 5.741 5.684 1.00 87.69 86 A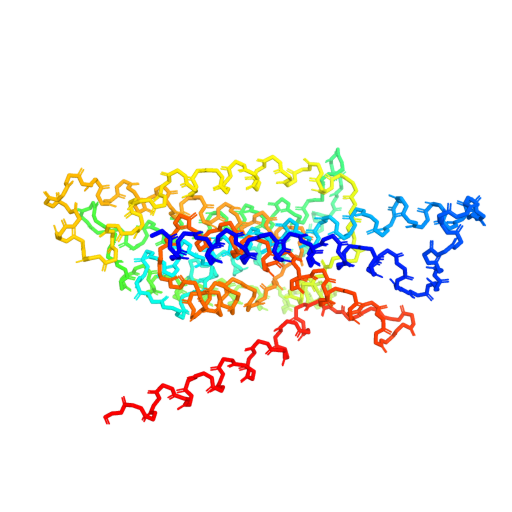SP A CA 1
ATOM 645 C C . ASP A 1 86 ? -4.031 4.502 6.327 1.00 87.69 86 ASP A C 1
ATOM 647 O O . ASP A 1 86 ? -3.857 4.479 7.553 1.00 87.69 86 ASP A O 1
ATOM 651 N N . PRO A 1 87 ? -3.632 3.482 5.541 1.00 83.62 87 PRO A N 1
ATOM 652 C CA . PRO A 1 87 ? -2.908 2.314 6.046 1.00 83.62 87 PRO A CA 1
ATOM 653 C C . PRO A 1 87 ? -1.650 2.615 6.860 1.00 83.62 87 PRO A C 1
ATOM 655 O O . PRO A 1 87 ? -1.248 1.814 7.702 1.00 83.62 87 PRO A O 1
ATOM 658 N N . TYR A 1 88 ? -1.018 3.763 6.629 1.00 90.12 88 TYR A N 1
ATOM 659 C CA . TYR A 1 88 ? 0.216 4.143 7.299 1.00 90.12 88 TYR A CA 1
ATOM 660 C C . TYR A 1 88 ? 0.014 4.779 8.675 1.00 90.12 88 TYR A C 1
ATOM 662 O O . TYR A 1 88 ? 0.996 4.963 9.389 1.00 90.12 88 TYR A O 1
ATOM 670 N N . ILE A 1 89 ? -1.229 5.038 9.099 1.00 86.06 89 ILE A N 1
ATOM 671 C CA . ILE A 1 89 ? -1.539 5.633 10.413 1.00 86.06 89 ILE A CA 1
ATOM 672 C C . ILE A 1 89 ? -0.930 4.842 11.578 1.00 86.06 89 ILE A C 1
ATOM 674 O O . ILE A 1 89 ? -0.517 5.419 12.579 1.00 86.06 89 ILE A O 1
ATOM 678 N N . ILE A 1 90 ? -0.842 3.522 11.449 1.00 88.00 90 ILE A N 1
ATOM 679 C CA . ILE A 1 90 ? -0.273 2.626 12.465 1.00 88.00 90 ILE A CA 1
ATOM 680 C C . ILE A 1 90 ? 1.262 2.503 12.385 1.00 88.00 90 ILE A C 1
ATOM 682 O O . ILE A 1 90 ? 1.840 1.554 12.910 1.00 88.00 90 ILE A O 1
ATOM 686 N N . GLY A 1 91 ? 1.929 3.441 11.708 1.00 89.81 91 GLY A N 1
ATOM 687 C CA . GLY A 1 91 ? 3.387 3.563 11.667 1.00 89.81 91 GLY A CA 1
ATOM 688 C C . GLY A 1 91 ? 4.103 2.570 10.750 1.00 89.81 91 GLY A C 1
ATOM 689 O O . GLY A 1 91 ? 5.329 2.511 10.771 1.00 89.81 91 GLY A O 1
ATOM 690 N N . VAL A 1 92 ? 3.379 1.807 9.921 1.00 94.44 92 VAL A N 1
ATOM 691 C CA . VAL A 1 92 ? 3.985 0.824 9.000 1.00 94.44 92 VAL A CA 1
ATOM 692 C C . VAL A 1 92 ? 5.016 1.478 8.078 1.00 94.44 92 VAL A C 1
ATOM 694 O O . VAL A 1 92 ? 6.113 0.944 7.919 1.00 94.44 92 VAL A O 1
ATOM 697 N N . SER A 1 93 ? 4.703 2.647 7.508 1.00 94.88 93 SER A N 1
ATOM 698 C CA . SER A 1 93 ? 5.635 3.369 6.636 1.00 94.88 93 SER A CA 1
ATOM 699 C C . SER A 1 93 ? 6.859 3.863 7.406 1.00 94.88 93 SER A C 1
ATOM 701 O O . SER A 1 93 ? 7.971 3.557 6.999 1.00 94.88 93 SER A O 1
ATOM 703 N N . SER A 1 94 ? 6.686 4.543 8.545 1.00 95.50 94 SER A N 1
ATOM 704 C CA . SER A 1 94 ? 7.799 5.044 9.367 1.00 95.50 94 SER A CA 1
ATOM 705 C C . SER A 1 94 ? 8.709 3.928 9.888 1.00 95.50 94 SER A C 1
ATOM 707 O O . SER A 1 94 ? 9.930 4.081 9.895 1.00 95.50 94 SER A O 1
ATOM 709 N N . GLY A 1 95 ? 8.134 2.789 10.276 1.00 97.06 95 GLY A N 1
ATOM 710 C CA . GLY A 1 95 ? 8.883 1.598 10.666 1.00 97.06 95 GLY A CA 1
ATOM 711 C C . GLY A 1 95 ? 9.706 1.020 9.524 1.00 97.06 95 GLY A C 1
ATOM 712 O O . GLY A 1 95 ? 10.889 0.729 9.696 1.00 97.06 95 GLY A O 1
ATOM 713 N N . ALA A 1 96 ? 9.098 0.897 8.344 1.00 97.38 96 ALA A N 1
ATOM 714 C CA . ALA A 1 96 ? 9.791 0.426 7.154 1.00 97.38 96 ALA A CA 1
ATOM 715 C C . ALA A 1 96 ? 10.914 1.389 6.728 1.00 97.38 96 ALA A C 1
ATOM 717 O O . ALA A 1 96 ? 12.023 0.939 6.437 1.00 97.38 96 ALA A O 1
ATOM 718 N N . SER A 1 97 ? 10.665 2.703 6.781 1.00 97.06 97 SER A N 1
ATOM 719 C CA . SER A 1 97 ? 11.660 3.754 6.537 1.00 97.06 97 SER A CA 1
ATOM 720 C C . SER A 1 97 ? 12.874 3.617 7.442 1.00 97.06 97 SER A C 1
ATOM 722 O O . SER A 1 97 ? 14.005 3.684 6.961 1.00 97.06 97 SER A O 1
ATOM 724 N N . LEU A 1 98 ? 12.660 3.418 8.747 1.00 97.44 98 LEU A N 1
ATOM 725 C CA . LEU A 1 98 ? 13.757 3.241 9.694 1.00 97.44 98 LEU A CA 1
ATOM 726 C C . LEU A 1 98 ? 14.514 1.944 9.419 1.00 97.44 98 LEU A C 1
ATOM 728 O O . LEU A 1 98 ? 15.739 1.970 9.346 1.00 97.44 98 LEU A O 1
ATOM 732 N N . GLY A 1 99 ? 13.799 0.836 9.204 1.00 97.00 99 GLY A N 1
ATOM 733 C CA . GLY A 1 99 ? 14.412 -0.452 8.883 1.00 97.00 99 GLY A CA 1
ATOM 734 C C . GLY A 1 99 ? 15.338 -0.361 7.669 1.00 97.00 99 GLY A C 1
ATOM 735 O O . GLY A 1 99 ? 16.489 -0.788 7.734 1.00 97.00 99 GLY A O 1
ATOM 736 N N . VAL A 1 100 ? 14.870 0.257 6.584 1.00 96.12 100 VAL A N 1
ATOM 737 C CA . VAL A 1 100 ? 15.669 0.451 5.366 1.00 96.12 100 VAL A CA 1
ATOM 738 C C . VAL A 1 100 ? 16.817 1.426 5.575 1.00 96.12 100 VAL A C 1
ATOM 740 O O . VAL A 1 100 ? 17.923 1.152 5.114 1.00 96.12 100 VAL A O 1
ATOM 743 N N . SER A 1 101 ? 16.591 2.531 6.286 1.00 95.38 101 SER A N 1
ATOM 744 C CA . SER A 1 101 ? 17.650 3.509 6.564 1.00 95.38 101 SER A CA 1
ATOM 745 C C . SER A 1 101 ? 18.801 2.868 7.339 1.00 95.38 101 SER A C 1
ATOM 747 O O . SER A 1 101 ? 19.956 3.038 6.959 1.00 95.38 101 SER A O 1
ATOM 749 N N . LEU A 1 102 ? 18.492 2.060 8.360 1.00 95.25 102 LEU A N 1
ATOM 750 C CA . LEU A 1 102 ? 19.493 1.303 9.115 1.00 95.25 102 LEU A CA 1
ATOM 751 C C . LEU A 1 102 ? 20.178 0.251 8.232 1.00 95.25 102 LEU A C 1
ATOM 753 O O . LEU A 1 102 ? 21.401 0.150 8.244 1.00 95.25 102 LEU A O 1
ATOM 757 N N . ALA A 1 103 ? 19.422 -0.504 7.430 1.00 94.94 103 ALA A N 1
ATOM 758 C CA . ALA A 1 103 ? 19.991 -1.526 6.552 1.00 94.94 103 ALA A CA 1
ATOM 759 C C . ALA A 1 103 ? 20.979 -0.944 5.530 1.00 94.94 103 ALA A C 1
ATOM 761 O O . ALA A 1 103 ? 22.042 -1.519 5.302 1.00 94.94 103 ALA A O 1
ATOM 762 N N . ILE A 1 104 ? 20.647 0.203 4.933 1.00 93.44 104 ILE A N 1
ATOM 763 C CA . ILE A 1 104 ? 21.530 0.902 3.996 1.00 93.44 104 ILE A CA 1
ATOM 764 C C . ILE A 1 104 ? 22.769 1.430 4.727 1.00 93.44 104 ILE A C 1
ATOM 766 O O . ILE A 1 104 ? 23.885 1.208 4.260 1.00 93.44 104 ILE A O 1
ATOM 770 N N . ASN A 1 105 ? 22.580 2.092 5.869 1.00 90.88 105 ASN A N 1
ATOM 771 C CA . ASN A 1 105 ? 23.655 2.737 6.617 1.00 90.88 105 ASN A CA 1
ATOM 772 C C . ASN A 1 105 ? 24.675 1.740 7.194 1.00 90.88 105 ASN A C 1
ATOM 774 O O . ASN A 1 105 ? 25.878 1.960 7.102 1.00 90.88 105 ASN A O 1
ATOM 778 N N . PHE A 1 106 ? 24.213 0.598 7.705 1.00 90.75 106 PHE A N 1
ATOM 779 C CA . PHE A 1 106 ? 25.090 -0.468 8.202 1.00 90.75 106 PHE A CA 1
ATOM 780 C C . PHE A 1 106 ? 25.649 -1.378 7.097 1.00 90.75 106 PHE A C 1
ATOM 782 O O . PHE A 1 106 ? 26.276 -2.393 7.395 1.00 90.75 106 PHE A O 1
ATOM 789 N N . GLY A 1 107 ? 25.414 -1.062 5.818 1.00 88.00 107 GLY A N 1
ATOM 790 C CA . GLY A 1 107 ? 25.911 -1.863 4.697 1.00 88.00 107 GLY A CA 1
ATOM 791 C C . GLY A 1 107 ? 25.284 -3.258 4.603 1.00 88.00 107 GLY A C 1
ATOM 792 O O . GLY A 1 107 ? 25.847 -4.152 3.975 1.00 88.00 107 GLY A O 1
ATOM 793 N N . LEU A 1 108 ? 24.100 -3.462 5.185 1.00 89.38 108 LEU A N 1
ATOM 794 C CA . LEU A 1 108 ? 23.370 -4.733 5.200 1.00 89.38 108 LEU A CA 1
ATOM 795 C C . LEU A 1 108 ? 22.600 -4.950 3.890 1.00 89.38 108 LEU A C 1
ATOM 797 O O . LEU A 1 108 ? 21.438 -5.357 3.904 1.00 89.38 108 LEU A O 1
ATOM 801 N N . ILE A 1 109 ? 23.230 -4.663 2.750 1.00 87.69 109 ILE A N 1
ATOM 802 C CA . ILE A 1 109 ? 22.630 -4.767 1.417 1.00 87.69 109 ILE A CA 1
ATOM 803 C C . ILE A 1 109 ? 23.093 -6.075 0.778 1.00 87.69 109 ILE A C 1
ATOM 805 O O . ILE A 1 109 ? 24.203 -6.174 0.263 1.00 87.69 109 ILE A O 1
ATOM 809 N N . TYR A 1 110 ? 22.234 -7.088 0.807 1.00 87.81 110 TYR A N 1
ATOM 810 C CA . TYR A 1 110 ? 22.509 -8.393 0.216 1.00 87.81 110 TYR A CA 1
ATOM 811 C C . TYR A 1 110 ? 21.227 -9.027 -0.322 1.00 87.81 110 TYR A C 1
ATOM 813 O O . TYR A 1 110 ? 20.113 -8.665 0.062 1.00 87.81 110 TYR A O 1
ATOM 821 N N . TYR A 1 111 ? 21.395 -10.000 -1.213 1.00 86.12 111 TYR A N 1
ATOM 822 C CA . TYR A 1 111 ? 20.303 -10.807 -1.745 1.00 86.12 111 TYR A CA 1
ATOM 823 C C . TYR A 1 111 ? 20.446 -12.237 -1.239 1.00 86.12 111 TYR A C 1
ATOM 825 O O . TYR A 1 111 ? 21.430 -12.911 -1.539 1.00 86.12 111 TYR A O 1
ATOM 833 N N . TRP A 1 112 ? 19.453 -12.721 -0.495 1.00 79.38 112 TRP A N 1
ATOM 834 C CA . TRP A 1 112 ? 19.421 -14.099 -0.010 1.00 79.38 112 TRP A CA 1
ATOM 835 C C . TRP A 1 112 ? 18.275 -14.855 -0.672 1.00 79.38 112 TRP A C 1
ATOM 837 O O . TRP A 1 112 ? 17.108 -14.519 -0.483 1.00 79.38 112 TRP A O 1
ATOM 847 N N . ARG A 1 113 ? 18.597 -15.882 -1.472 1.00 78.50 113 ARG A N 1
ATOM 848 C CA . ARG A 1 113 ? 17.606 -16.701 -2.207 1.00 78.50 113 ARG A CA 1
ATOM 849 C C . ARG A 1 113 ? 16.599 -15.863 -3.022 1.00 78.50 113 ARG A C 1
ATOM 851 O O . ARG A 1 113 ? 15.446 -16.253 -3.173 1.00 78.50 113 ARG A O 1
ATOM 858 N N . GLY A 1 114 ? 17.041 -14.719 -3.552 1.00 74.62 114 GLY A N 1
ATOM 859 C CA . GLY A 1 114 ? 16.213 -13.798 -4.340 1.00 74.62 114 GLY A CA 1
ATOM 860 C C . GLY A 1 114 ? 15.401 -12.783 -3.527 1.00 74.62 114 GLY A C 1
ATOM 861 O O . GLY A 1 114 ? 14.666 -12.007 -4.125 1.00 74.62 114 GLY A O 1
ATOM 862 N N . ILE A 1 115 ? 15.541 -12.759 -2.198 1.00 78.81 115 ILE A N 1
ATOM 863 C CA . ILE A 1 115 ? 14.924 -11.759 -1.320 1.00 78.81 115 ILE A CA 1
ATOM 864 C C . ILE A 1 115 ? 15.957 -10.674 -1.016 1.00 78.81 115 ILE A C 1
ATOM 866 O O . ILE A 1 115 ? 17.065 -10.973 -0.564 1.00 78.81 115 ILE A O 1
ATOM 870 N N . SER A 1 116 ? 15.586 -9.421 -1.271 1.00 88.44 116 SER A N 1
ATOM 871 C CA . SER A 1 116 ? 16.383 -8.256 -0.888 1.00 88.44 116 SER A CA 1
ATOM 872 C C . SER A 1 116 ? 16.361 -8.085 0.628 1.00 88.44 116 SER A C 1
ATOM 874 O O . SER A 1 116 ? 15.286 -8.061 1.236 1.00 88.44 116 SER A O 1
ATOM 876 N N . SER A 1 117 ? 17.530 -7.917 1.245 1.00 91.69 117 SER A N 1
ATOM 877 C CA . SER A 1 117 ? 17.619 -7.567 2.664 1.00 91.69 117 SER A CA 1
ATOM 878 C C . SER A 1 117 ? 16.828 -6.293 2.974 1.00 91.69 117 SER A C 1
ATOM 880 O O . SER A 1 117 ? 16.139 -6.245 3.987 1.00 91.69 117 SER A O 1
ATOM 882 N N . LEU A 1 118 ? 16.813 -5.305 2.069 1.00 93.19 118 LEU A N 1
ATOM 883 C CA . LEU A 1 118 ? 16.031 -4.073 2.235 1.00 93.19 118 LEU A CA 1
ATOM 884 C C . LEU A 1 118 ? 14.533 -4.358 2.378 1.00 93.19 118 LEU A C 1
ATOM 886 O O . LEU A 1 118 ? 13.888 -3.784 3.251 1.00 93.19 118 LEU A O 1
ATOM 890 N N . ALA A 1 119 ? 13.992 -5.279 1.575 1.00 93.19 119 ALA A N 1
ATOM 891 C CA . ALA A 1 119 ? 12.591 -5.680 1.672 1.00 93.19 119 ALA A CA 1
ATOM 892 C C . ALA A 1 119 ? 12.293 -6.364 3.015 1.00 93.19 119 ALA A C 1
ATOM 894 O O . ALA A 1 119 ? 11.256 -6.108 3.625 1.00 93.19 119 ALA A O 1
ATOM 895 N N . LEU A 1 120 ? 13.224 -7.183 3.519 1.00 94.00 120 LEU A N 1
ATOM 896 C CA . LEU A 1 120 ? 13.099 -7.819 4.831 1.00 94.00 120 LEU A CA 1
ATOM 897 C C . LEU A 1 120 ? 13.109 -6.784 5.966 1.00 94.00 120 LEU A C 1
ATOM 899 O O . LEU A 1 120 ? 12.235 -6.820 6.830 1.00 94.00 120 LEU A O 1
ATOM 903 N N . PHE A 1 121 ? 14.059 -5.848 5.956 1.00 96.31 121 PHE A N 1
ATOM 904 C CA . PHE A 1 121 ? 14.145 -4.784 6.960 1.00 96.31 121 PHE A CA 1
ATOM 905 C C . PHE A 1 121 ? 12.938 -3.841 6.908 1.00 96.31 121 PHE A C 1
ATOM 907 O O . PHE A 1 121 ? 12.416 -3.471 7.960 1.00 96.31 121 PHE A O 1
ATOM 914 N N . ALA A 1 122 ? 12.446 -3.507 5.712 1.00 96.50 122 ALA A N 1
ATOM 915 C CA . ALA A 1 122 ? 11.215 -2.743 5.528 1.00 96.50 122 ALA A CA 1
ATOM 916 C C . ALA A 1 122 ? 10.004 -3.474 6.127 1.00 96.50 122 ALA A C 1
ATOM 918 O O . ALA A 1 122 ? 9.253 -2.905 6.920 1.00 96.50 122 ALA A O 1
ATOM 919 N N . PHE A 1 123 ? 9.837 -4.754 5.783 1.00 96.19 123 PHE A N 1
ATOM 920 C CA . PHE A 1 123 ? 8.742 -5.585 6.272 1.00 96.19 123 PHE A CA 1
ATOM 921 C C . PHE A 1 123 ? 8.762 -5.715 7.799 1.00 96.19 123 PHE A C 1
ATOM 923 O O . PHE A 1 123 ? 7.760 -5.436 8.461 1.00 96.19 123 PHE A O 1
ATOM 930 N N . LEU A 1 124 ? 9.909 -6.102 8.368 1.00 96.75 124 LEU A N 1
ATOM 931 C CA . LEU A 1 124 ? 10.070 -6.266 9.811 1.00 96.75 124 LEU A CA 1
ATOM 932 C C . LEU A 1 124 ? 9.880 -4.938 10.542 1.00 96.75 124 LEU A C 1
ATOM 934 O O . LEU A 1 124 ? 9.143 -4.896 11.522 1.00 96.75 124 LEU A O 1
ATOM 938 N N . GLY A 1 125 ? 10.471 -3.849 10.042 1.00 97.69 125 GLY A N 1
ATOM 939 C CA . GLY A 1 125 ? 10.293 -2.513 10.603 1.00 97.69 125 GLY A CA 1
ATOM 940 C C . GLY A 1 125 ? 8.822 -2.096 10.650 1.00 97.69 125 GLY A C 1
ATOM 941 O O . GLY A 1 125 ? 8.345 -1.631 11.687 1.00 97.69 125 GLY A O 1
ATOM 942 N N . GLY A 1 126 ? 8.076 -2.333 9.566 1.00 96.88 126 GLY A N 1
ATOM 943 C CA . GLY A 1 126 ? 6.641 -2.054 9.495 1.00 96.88 126 GLY A CA 1
ATOM 944 C C . GLY A 1 126 ? 5.806 -2.895 10.468 1.00 96.88 126 GLY A C 1
ATOM 945 O O . GLY A 1 126 ? 4.969 -2.353 11.192 1.00 96.88 126 GLY A O 1
ATOM 946 N N . ILE A 1 127 ? 6.056 -4.208 10.547 1.00 96.38 127 ILE A N 1
ATOM 947 C CA . ILE A 1 127 ? 5.339 -5.120 11.455 1.00 96.38 127 ILE A CA 1
ATOM 948 C C . ILE A 1 127 ? 5.648 -4.821 12.926 1.00 96.38 127 ILE A C 1
ATOM 950 O O . ILE A 1 127 ? 4.721 -4.703 13.729 1.00 96.38 127 ILE A O 1
ATOM 954 N N . ILE A 1 128 ? 6.926 -4.655 13.281 1.00 97.38 128 ILE A N 1
ATOM 955 C CA . ILE A 1 128 ? 7.358 -4.319 14.647 1.00 97.38 128 ILE A CA 1
ATOM 956 C C . ILE A 1 128 ? 6.716 -3.003 15.084 1.00 97.38 128 ILE A C 1
ATOM 958 O O . ILE A 1 128 ? 6.185 -2.908 16.189 1.00 97.38 128 ILE A O 1
ATOM 962 N N . THR A 1 129 ? 6.695 -2.006 14.198 1.00 97.06 129 THR A N 1
ATOM 963 C CA . THR A 1 129 ? 6.089 -0.708 14.502 1.00 97.06 129 THR A CA 1
ATOM 964 C C . THR A 1 129 ? 4.578 -0.810 14.668 1.00 97.06 129 THR A C 1
ATOM 966 O O . THR A 1 129 ? 4.040 -0.288 15.641 1.00 97.06 129 THR A O 1
ATOM 969 N N . SER A 1 130 ? 3.884 -1.538 13.789 1.00 94.94 130 SER A N 1
ATOM 970 C CA . SER A 1 130 ? 2.446 -1.776 13.948 1.00 94.94 130 SER A CA 1
ATOM 971 C C . SER A 1 130 ? 2.126 -2.458 15.280 1.00 94.94 130 SER A C 1
ATOM 973 O O . SER A 1 130 ? 1.129 -2.113 15.917 1.00 94.94 130 SER A O 1
ATOM 975 N N . PHE A 1 131 ? 2.951 -3.416 15.705 1.00 94.69 131 PHE A N 1
ATOM 976 C CA . PHE A 1 131 ? 2.786 -4.096 16.985 1.00 94.69 131 PHE A CA 1
ATOM 977 C C . PHE A 1 131 ? 3.067 -3.169 18.175 1.00 94.69 131 PHE A C 1
ATOM 979 O O . PHE A 1 131 ? 2.335 -3.206 19.167 1.00 94.69 131 PHE A O 1
ATOM 986 N N . LEU A 1 132 ? 4.081 -2.305 18.071 1.00 95.88 132 LEU A N 1
ATOM 987 C CA . LEU A 1 132 ? 4.387 -1.281 19.069 1.00 95.88 132 LEU A CA 1
ATOM 988 C C . LEU A 1 132 ? 3.213 -0.308 19.236 1.00 95.88 132 LEU A C 1
ATOM 990 O O . LEU A 1 132 ? 2.756 -0.084 20.354 1.00 95.88 132 LEU A O 1
ATOM 994 N N . VAL A 1 133 ? 2.678 0.210 18.128 1.00 95.50 133 VAL A N 1
ATOM 995 C CA . VAL A 1 133 ? 1.520 1.116 18.129 1.00 95.50 133 VAL A CA 1
ATOM 996 C C . VAL A 1 133 ? 0.301 0.443 18.755 1.00 95.50 133 VAL A C 1
ATOM 998 O O . VAL A 1 133 ? -0.341 1.029 19.625 1.00 95.50 133 VAL A O 1
ATOM 1001 N N . TYR A 1 134 ? 0.012 -0.804 18.377 1.00 92.44 134 TYR A N 1
ATOM 1002 C CA . TYR A 1 134 ? -1.057 -1.589 18.994 1.00 92.44 134 TYR A CA 1
ATOM 1003 C C . TYR A 1 134 ? -0.857 -1.758 20.509 1.00 92.44 134 TYR A C 1
ATOM 1005 O O . TYR A 1 134 ? -1.794 -1.555 21.282 1.00 92.44 134 TYR A O 1
ATOM 1013 N N . SER A 1 135 ? 0.359 -2.100 20.940 1.00 92.75 135 SER A N 1
ATOM 1014 C CA . SER A 1 135 ? 0.677 -2.342 22.352 1.00 92.75 135 SER A CA 1
ATOM 1015 C C . SER A 1 135 ? 0.531 -1.081 23.203 1.00 92.75 135 SER A C 1
ATOM 1017 O O . SER A 1 135 ? 0.020 -1.162 24.315 1.00 92.75 135 SER A O 1
ATOM 1019 N N . LEU A 1 136 ? 0.917 0.082 22.667 1.00 93.69 136 LEU A N 1
ATOM 1020 C CA . LEU A 1 136 ? 0.748 1.381 23.326 1.00 93.69 136 LEU A CA 1
ATOM 1021 C C . LEU A 1 136 ? -0.718 1.830 23.378 1.00 93.69 136 LEU A C 1
ATOM 1023 O O . LEU A 1 136 ? -1.143 2.455 24.345 1.00 93.69 136 LEU A O 1
ATOM 1027 N N . ALA A 1 137 ? -1.494 1.514 22.342 1.00 92.06 137 ALA A N 1
ATOM 1028 C CA . ALA A 1 137 ? -2.892 1.917 22.242 1.00 92.06 137 ALA A CA 1
ATOM 1029 C C . ALA A 1 137 ? -3.831 1.091 23.132 1.00 92.06 137 ALA A C 1
ATOM 1031 O O . ALA A 1 137 ? -4.891 1.576 23.548 1.00 92.06 137 ALA A O 1
ATOM 1032 N N . LYS A 1 138 ? -3.468 -0.171 23.391 1.00 91.50 138 LYS A N 1
ATOM 1033 C CA . LYS A 1 138 ? -4.284 -1.132 24.133 1.00 91.50 138 LYS A CA 1
ATOM 1034 C C . LYS A 1 138 ? -4.406 -0.728 25.601 1.00 91.50 138 LYS A C 1
ATOM 1036 O O . LYS A 1 138 ? -3.431 -0.711 26.341 1.00 91.50 138 LYS A O 1
ATOM 1041 N N . THR A 1 139 ? -5.637 -0.499 26.057 1.00 89.38 139 THR A N 1
ATOM 1042 C CA . THR A 1 139 ? -5.939 -0.125 27.448 1.00 89.38 139 THR A CA 1
ATOM 1043 C C . THR A 1 139 ? -7.012 -1.050 28.016 1.00 89.38 139 THR A C 1
ATOM 1045 O O . THR A 1 139 ? -8.089 -1.179 27.439 1.00 89.38 139 THR A O 1
ATOM 1048 N N . LYS A 1 140 ? -6.734 -1.710 29.154 1.00 85.56 140 LYS A N 1
ATOM 1049 C CA . LYS A 1 140 ? -7.670 -2.632 29.843 1.00 85.56 140 LYS A CA 1
ATOM 1050 C C . LYS A 1 140 ? -8.307 -3.684 28.912 1.00 85.56 140 LYS A C 1
ATOM 1052 O O . LYS A 1 140 ? -9.495 -3.974 29.000 1.00 85.56 140 LYS A O 1
ATOM 1057 N N . GLY A 1 141 ? -7.520 -4.229 27.981 1.00 80.81 141 GLY A N 1
ATOM 1058 C CA . GLY A 1 141 ? -7.982 -5.247 27.029 1.00 80.81 141 GLY A CA 1
ATOM 1059 C C . GLY A 1 141 ? -8.806 -4.724 25.847 1.00 80.81 141 GLY A C 1
ATOM 1060 O O . GLY A 1 141 ? -9.159 -5.525 24.988 1.00 80.81 141 GLY A O 1
ATOM 1061 N N . ARG A 1 142 ? -9.067 -3.414 25.768 1.00 85.62 142 ARG A N 1
ATOM 1062 C CA . ARG A 1 142 ? -9.756 -2.764 24.647 1.00 85.62 142 ARG A CA 1
ATOM 1063 C C . ARG A 1 142 ? -8.785 -1.982 23.771 1.00 85.62 142 ARG A C 1
ATOM 1065 O O . ARG A 1 142 ? -7.730 -1.545 24.241 1.00 85.62 142 ARG A O 1
ATOM 1072 N N . ILE A 1 143 ? -9.173 -1.769 22.517 1.00 85.62 143 ILE A N 1
ATOM 1073 C CA . ILE A 1 143 ? -8.434 -0.970 21.534 1.00 85.62 143 ILE A CA 1
ATOM 1074 C C . ILE A 1 143 ? -9.290 0.247 21.149 1.00 85.62 143 ILE A C 1
ATOM 1076 O O . ILE A 1 143 ? -10.036 0.181 20.164 1.00 85.62 143 ILE A O 1
ATOM 1080 N N . PRO A 1 144 ? -9.242 1.353 21.915 1.00 88.19 144 PRO A N 1
ATOM 1081 C CA . PRO A 1 144 ? -9.895 2.589 21.508 1.00 88.19 144 PRO A CA 1
ATOM 1082 C C . PRO A 1 144 ? -9.280 3.115 20.204 1.00 88.19 144 PRO A C 1
ATOM 1084 O O . PRO A 1 144 ? -8.061 3.189 20.049 1.00 88.19 144 PRO A O 1
ATOM 1087 N N . THR A 1 145 ? -10.120 3.512 19.252 1.00 86.50 145 THR A N 1
ATOM 1088 C CA . THR A 1 145 ? -9.656 4.023 17.951 1.00 86.50 145 THR A CA 1
ATOM 1089 C C . THR A 1 145 ? -8.880 5.335 18.079 1.00 86.50 145 THR A C 1
ATOM 1091 O O . THR A 1 145 ? -7.922 5.557 17.341 1.00 86.50 145 THR A O 1
ATOM 1094 N N . SER A 1 146 ? -9.253 6.188 19.038 1.00 88.81 146 SER A N 1
ATOM 1095 C CA . SER A 1 146 ? -8.583 7.461 19.321 1.00 88.81 146 SER A CA 1
ATOM 1096 C C . SER A 1 146 ? -7.176 7.275 19.890 1.00 88.81 146 SER A C 1
ATOM 1098 O O . SER A 1 146 ? -6.248 7.942 19.434 1.00 88.81 146 SER A O 1
ATOM 1100 N N . THR A 1 147 ? -6.992 6.350 20.839 1.00 91.19 147 THR A N 1
ATOM 1101 C CA . THR A 1 147 ? -5.664 6.041 21.391 1.00 91.19 147 THR A CA 1
ATOM 1102 C C . THR A 1 147 ? -4.784 5.389 20.337 1.00 91.19 147 THR A C 1
ATOM 1104 O O . THR A 1 147 ? -3.625 5.764 20.216 1.00 91.19 147 THR A O 1
ATOM 1107 N N . LEU A 1 148 ? -5.341 4.504 19.502 1.00 90.94 148 LEU A N 1
ATOM 1108 C CA . LEU A 1 148 ? -4.613 3.892 18.391 1.00 90.94 148 LEU A CA 1
ATOM 1109 C C . LEU A 1 148 ? -4.095 4.926 17.386 1.00 90.94 148 LEU A C 1
ATOM 1111 O O . LEU A 1 148 ? -2.935 4.859 16.983 1.00 90.94 148 LEU A O 1
ATOM 1115 N N . LEU A 1 149 ? -4.928 5.906 17.026 1.00 90.81 149 LEU A N 1
ATOM 1116 C CA . LEU A 1 149 ? -4.536 7.005 16.146 1.00 90.81 149 LEU A CA 1
ATOM 1117 C C . LEU A 1 149 ? -3.435 7.871 16.778 1.00 90.81 149 LEU A C 1
ATOM 1119 O O . LEU A 1 149 ? -2.431 8.156 16.128 1.00 90.81 149 LEU A O 1
ATOM 1123 N N . LEU A 1 150 ? -3.599 8.262 18.047 1.00 92.06 150 LEU A N 1
ATOM 1124 C CA . LEU A 1 150 ? -2.638 9.120 18.743 1.00 92.06 150 LEU A CA 1
ATOM 1125 C C . LEU A 1 150 ? -1.284 8.421 18.945 1.00 92.06 150 LEU A C 1
ATOM 1127 O O . LEU A 1 150 ? -0.243 9.019 18.676 1.00 92.06 150 LEU A O 1
ATOM 1131 N N . SER A 1 151 ? -1.292 7.145 19.349 1.00 94.12 151 SER A N 1
ATOM 1132 C CA . SER A 1 151 ? -0.087 6.315 19.451 1.00 94.12 151 SER A CA 1
ATOM 1133 C C . SER A 1 151 ? 0.598 6.157 18.094 1.00 94.12 151 SER A C 1
ATOM 1135 O O . SER A 1 151 ? 1.816 6.291 18.011 1.00 94.12 151 SER A O 1
ATOM 1137 N N . GLY A 1 152 ? -0.172 5.927 17.027 1.00 94.25 152 GLY A N 1
ATOM 1138 C CA . GLY A 1 152 ? 0.344 5.820 15.665 1.00 94.25 152 GLY A CA 1
ATOM 1139 C C . GLY A 1 152 ? 1.074 7.080 15.206 1.00 94.25 152 GLY A C 1
ATOM 1140 O O . GLY A 1 152 ? 2.217 7.002 14.752 1.00 94.25 152 GLY A O 1
ATOM 1141 N N . ILE A 1 153 ? 0.461 8.251 15.401 1.00 93.75 153 ILE A N 1
ATOM 1142 C CA . ILE A 1 153 ? 1.063 9.550 15.064 1.00 93.75 153 ILE A CA 1
ATOM 1143 C C . ILE A 1 153 ? 2.341 9.792 15.880 1.00 93.75 153 ILE A C 1
ATOM 1145 O O . ILE A 1 153 ? 3.372 10.147 15.308 1.00 93.75 153 ILE A O 1
ATOM 1149 N N . ALA A 1 154 ? 2.304 9.560 17.197 1.00 96.06 154 ALA A N 1
ATOM 1150 C CA . ALA A 1 154 ? 3.455 9.771 18.075 1.00 96.06 154 ALA A CA 1
ATOM 1151 C C . ALA A 1 154 ? 4.651 8.881 17.694 1.00 96.06 154 ALA A C 1
ATOM 1153 O O . ALA A 1 154 ? 5.769 9.374 17.533 1.00 96.06 154 ALA A O 1
ATOM 1154 N N . VAL A 1 155 ? 4.413 7.581 17.484 1.00 97.12 155 VAL A N 1
ATOM 1155 C CA . VAL A 1 155 ? 5.454 6.633 17.060 1.00 97.12 155 VAL A CA 1
ATOM 1156 C C . VAL A 1 155 ? 5.985 6.996 15.674 1.00 97.12 155 VAL A C 1
ATOM 1158 O O . VAL A 1 155 ? 7.195 6.980 15.464 1.00 97.12 155 VAL A O 1
ATOM 1161 N N . SER A 1 156 ? 5.114 7.387 14.742 1.00 95.38 156 SER A N 1
ATOM 1162 C CA . SER A 1 156 ? 5.531 7.790 13.395 1.00 95.38 156 SER A CA 1
ATOM 1163 C C . SER A 1 156 ? 6.479 8.993 13.424 1.00 95.38 156 SER A C 1
ATOM 1165 O O . SER A 1 156 ? 7.507 8.964 12.754 1.00 95.38 156 SER A O 1
ATOM 1167 N N . PHE A 1 157 ? 6.198 10.025 14.232 1.00 96.06 157 PHE A N 1
ATOM 1168 C CA . PHE A 1 157 ? 7.101 11.175 14.393 1.00 96.06 157 PHE A CA 1
ATOM 1169 C C . PHE A 1 157 ? 8.438 10.808 15.037 1.00 96.06 157 PHE A C 1
ATOM 1171 O O . PHE A 1 157 ? 9.484 11.299 14.602 1.00 96.06 157 PHE A O 1
ATOM 1178 N N . PHE A 1 158 ? 8.418 9.928 16.039 1.00 97.81 158 PHE A N 1
ATOM 1179 C CA . PHE A 1 158 ? 9.635 9.440 16.680 1.00 97.81 158 PHE A CA 1
ATOM 1180 C C . PHE A 1 158 ? 10.525 8.682 15.684 1.00 97.81 158 PHE A C 1
ATOM 1182 O O . PHE A 1 158 ? 11.697 9.014 15.518 1.00 97.81 158 PHE A O 1
ATOM 1189 N N . LEU A 1 159 ? 9.960 7.718 14.951 1.00 97.62 159 LEU A N 1
ATOM 1190 C CA . LEU A 1 159 ? 10.705 6.926 13.970 1.00 97.62 159 LEU A CA 1
ATOM 1191 C C . LEU A 1 159 ? 11.178 7.768 12.779 1.00 97.62 159 LEU A C 1
ATOM 1193 O O . LEU A 1 159 ? 12.303 7.588 12.323 1.00 97.62 159 LEU A O 1
ATOM 1197 N N . SER A 1 160 ? 10.372 8.724 12.308 1.00 96.19 160 SER A N 1
ATOM 1198 C CA . SER A 1 160 ? 10.797 9.672 11.269 1.00 96.19 160 SER A CA 1
ATOM 1199 C C . SER A 1 160 ? 11.977 10.532 11.734 1.00 96.19 160 SER A C 1
ATOM 1201 O O . SER A 1 160 ? 12.910 10.744 10.965 1.00 96.19 160 SER A O 1
ATOM 1203 N N . SER A 1 161 ? 11.992 10.962 13.001 1.00 97.19 161 SER A N 1
ATOM 1204 C CA . SER A 1 161 ? 13.143 11.670 13.583 1.00 97.19 161 SER A CA 1
ATOM 1205 C C . SER A 1 161 ? 14.403 10.800 13.610 1.00 97.19 161 SER A C 1
ATOM 1207 O O . SER A 1 161 ? 15.490 11.288 13.310 1.00 97.19 161 SER A O 1
ATOM 1209 N N . LEU A 1 162 ? 14.268 9.500 13.902 1.00 96.88 162 LEU A N 1
ATOM 1210 C CA . LEU A 1 162 ? 15.387 8.553 13.832 1.00 96.88 162 LEU A CA 1
ATOM 1211 C C . LEU A 1 162 ? 15.887 8.348 12.397 1.00 96.88 162 LEU A C 1
ATOM 1213 O O . LEU A 1 162 ? 17.094 8.312 12.181 1.00 96.88 162 LEU A O 1
ATOM 1217 N N . VAL A 1 163 ? 14.989 8.266 11.411 1.00 95.69 163 VAL A N 1
ATOM 1218 C CA . VAL A 1 163 ? 15.361 8.216 9.985 1.00 95.69 163 VAL A CA 1
ATOM 1219 C C . VAL A 1 163 ? 16.175 9.452 9.602 1.00 95.69 163 VAL A C 1
ATOM 1221 O O . VAL A 1 163 ? 17.241 9.323 9.003 1.00 95.69 163 VAL A O 1
ATOM 1224 N N . SER A 1 164 ? 15.723 10.647 9.995 1.00 94.12 164 SER A N 1
ATOM 1225 C CA . SER A 1 164 ? 16.463 11.895 9.777 1.00 94.12 164 SER A CA 1
ATOM 1226 C C . SER A 1 164 ? 17.837 11.892 10.446 1.00 94.12 164 SER A C 1
ATOM 1228 O O . SER A 1 164 ? 18.810 12.300 9.816 1.00 94.12 164 SER A O 1
ATOM 1230 N N . LEU A 1 165 ? 17.942 11.390 11.679 1.00 94.38 165 LEU A N 1
ATOM 1231 C CA . LEU A 1 165 ? 19.220 11.259 12.379 1.00 94.38 165 LEU A CA 1
ATOM 1232 C C . LEU A 1 165 ? 20.182 10.325 11.628 1.00 94.38 165 LEU A C 1
ATOM 1234 O O . LEU A 1 165 ? 21.328 10.700 11.395 1.00 94.38 165 LEU A O 1
ATOM 1238 N N . VAL A 1 166 ? 19.713 9.150 11.194 1.00 92.88 166 VAL A N 1
ATOM 1239 C CA . VAL A 1 166 ? 20.519 8.188 10.419 1.00 92.88 166 VAL A CA 1
ATOM 1240 C C . VAL A 1 166 ? 21.023 8.815 9.115 1.00 92.88 166 VAL A C 1
ATOM 1242 O O . VAL A 1 166 ? 22.197 8.673 8.789 1.00 92.88 166 VAL A O 1
ATOM 1245 N N . MET A 1 167 ? 20.176 9.562 8.398 1.00 90.62 167 MET A N 1
ATOM 1246 C CA . MET A 1 167 ? 20.579 10.243 7.159 1.00 90.62 167 MET A CA 1
ATOM 1247 C C . MET A 1 167 ? 21.639 11.333 7.378 1.00 90.62 167 MET A C 1
ATOM 1249 O O . MET A 1 167 ? 22.446 11.576 6.485 1.00 90.62 167 MET A O 1
ATOM 1253 N N . ILE A 1 168 ? 21.636 12.003 8.535 1.00 91.06 168 ILE A N 1
ATOM 1254 C CA . ILE A 1 168 ? 22.633 13.035 8.863 1.00 91.06 168 ILE A CA 1
ATOM 1255 C C . ILE A 1 168 ? 23.970 12.402 9.255 1.00 91.06 168 ILE A C 1
ATOM 1257 O O . ILE A 1 168 ? 25.020 12.916 8.874 1.00 91.06 168 ILE A O 1
ATOM 1261 N N . LEU A 1 169 ? 23.939 11.295 10.002 1.00 89.06 169 LEU A N 1
ATOM 1262 C CA . LEU A 1 169 ? 25.149 10.594 10.438 1.00 89.06 169 LEU A CA 1
ATOM 1263 C C . LEU A 1 169 ? 25.924 9.961 9.271 1.00 89.06 169 LEU A C 1
ATOM 1265 O O . LEU A 1 169 ? 27.130 9.762 9.386 1.00 89.06 169 LEU A O 1
ATOM 1269 N N . ASP A 1 170 ? 25.258 9.681 8.148 1.00 83.19 170 ASP A N 1
ATOM 1270 C CA . ASP A 1 170 ? 25.873 9.130 6.939 1.00 83.19 170 ASP A CA 1
ATOM 1271 C C . ASP A 1 170 ? 25.314 9.775 5.669 1.00 83.19 170 ASP A C 1
ATOM 1273 O O . ASP A 1 170 ? 24.411 9.272 4.988 1.00 83.19 1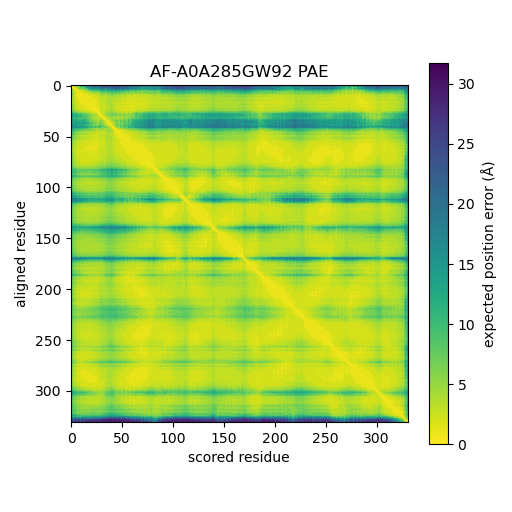70 ASP A O 1
ATOM 1277 N N . SER A 1 171 ? 25.919 10.906 5.318 1.00 75.88 171 SER A N 1
ATOM 1278 C CA . SER A 1 171 ? 25.581 11.663 4.115 1.00 75.88 171 SER A CA 1
ATOM 1279 C C . SER A 1 171 ? 25.884 10.910 2.812 1.00 75.88 171 SER A C 1
ATOM 1281 O O . SER A 1 171 ? 25.304 11.241 1.776 1.00 75.88 171 SER A O 1
ATOM 1283 N N . GLY A 1 172 ? 26.725 9.867 2.842 1.00 83.94 172 GLY A N 1
ATOM 1284 C CA . GLY A 1 172 ? 27.103 9.086 1.661 1.00 83.94 172 GLY A CA 1
ATOM 1285 C C . GLY A 1 172 ? 25.956 8.257 1.078 1.00 83.94 172 GLY A C 1
ATOM 1286 O O . GLY A 1 172 ? 25.939 7.966 -0.119 1.00 83.94 172 GLY A O 1
ATOM 1287 N N . ASN A 1 173 ? 24.960 7.912 1.898 1.00 87.25 173 ASN A N 1
ATOM 1288 C CA . ASN A 1 173 ? 23.822 7.086 1.492 1.00 87.25 173 ASN A CA 1
ATOM 1289 C C . ASN A 1 173 ? 22.481 7.838 1.432 1.00 87.25 173 ASN A C 1
ATOM 1291 O O . ASN A 1 173 ? 21.459 7.225 1.105 1.00 87.25 173 ASN A O 1
ATOM 1295 N N . LEU A 1 174 ? 22.475 9.157 1.663 1.00 90.00 174 LEU A N 1
ATOM 1296 C CA . LEU A 1 174 ? 21.265 9.988 1.686 1.00 90.00 174 LEU A CA 1
ATOM 1297 C C . LEU A 1 174 ? 20.407 9.797 0.433 1.00 90.00 174 LEU A C 1
ATOM 1299 O O . LEU A 1 174 ? 19.205 9.566 0.540 1.00 90.00 174 LEU A O 1
ATOM 1303 N N . GLN A 1 175 ? 21.017 9.829 -0.756 1.00 90.62 175 GLN A N 1
ATOM 1304 C CA . GLN A 1 175 ? 20.285 9.672 -2.016 1.00 90.62 175 GLN A CA 1
ATOM 1305 C C . GLN A 1 175 ? 19.567 8.319 -2.102 1.00 90.62 175 GLN A C 1
ATOM 1307 O O . GLN A 1 175 ? 18.420 8.269 -2.536 1.00 90.62 175 GLN A O 1
ATOM 1312 N N . LYS A 1 176 ? 20.201 7.223 -1.661 1.00 90.56 176 LYS A N 1
ATOM 1313 C CA . LYS A 1 176 ? 19.602 5.878 -1.711 1.00 90.56 176 LYS A CA 1
ATOM 1314 C C . LYS A 1 176 ? 18.391 5.773 -0.790 1.00 90.56 176 LYS A C 1
ATOM 1316 O O . LYS A 1 176 ? 17.357 5.256 -1.208 1.00 90.56 176 LYS A O 1
ATOM 1321 N N . VAL A 1 177 ? 18.518 6.284 0.438 1.00 92.94 177 VAL A N 1
ATOM 1322 C CA . VAL A 1 177 ? 17.408 6.334 1.400 1.00 92.94 177 VAL A CA 1
ATOM 1323 C C . VAL A 1 177 ? 16.280 7.190 0.830 1.00 92.94 177 VAL A C 1
ATOM 1325 O O . VAL A 1 177 ? 15.143 6.732 0.756 1.00 92.94 177 VAL A O 1
ATOM 1328 N N . PHE A 1 178 ? 16.602 8.387 0.337 1.00 91.81 178 PHE A N 1
ATOM 1329 C CA . PHE A 1 178 ? 15.626 9.308 -0.235 1.00 91.81 178 PHE A CA 1
ATOM 1330 C C . PHE A 1 178 ? 14.859 8.686 -1.410 1.00 91.81 178 PHE A C 1
ATOM 1332 O O . PHE A 1 178 ? 13.632 8.683 -1.393 1.00 91.81 178 PHE A O 1
ATOM 1339 N N . TYR A 1 179 ? 15.548 8.072 -2.378 1.00 90.81 179 TYR A N 1
ATOM 1340 C CA . TYR A 1 179 ? 14.894 7.394 -3.503 1.00 90.81 179 TYR A CA 1
ATOM 1341 C C . TYR A 1 179 ? 13.991 6.237 -3.061 1.00 90.81 179 TYR A C 1
ATOM 1343 O O . TYR A 1 179 ? 12.914 6.060 -3.631 1.00 90.81 179 TYR A O 1
ATOM 1351 N N . TRP A 1 180 ? 14.384 5.466 -2.041 1.00 94.00 180 TRP A N 1
ATOM 1352 C CA . TRP A 1 180 ? 13.553 4.374 -1.531 1.00 94.00 180 TRP A CA 1
ATOM 1353 C C . TRP A 1 180 ? 12.258 4.889 -0.882 1.00 94.00 180 TRP A C 1
ATOM 1355 O O . TRP A 1 180 ? 11.178 4.343 -1.123 1.00 94.00 180 TRP A O 1
ATOM 1365 N N . LEU A 1 181 ? 12.344 5.988 -0.122 1.00 94.12 181 LEU A N 1
ATOM 1366 C CA . LEU A 1 181 ? 11.187 6.629 0.514 1.00 94.12 181 LEU A CA 1
ATOM 1367 C C . LEU A 1 181 ? 10.162 7.164 -0.497 1.00 94.12 181 LEU A C 1
ATOM 1369 O O . LEU A 1 181 ? 8.993 7.300 -0.150 1.00 94.12 181 LEU A O 1
ATOM 1373 N N . MET A 1 182 ? 10.568 7.452 -1.736 1.00 93.31 182 MET A N 1
ATOM 1374 C CA . MET A 1 182 ? 9.667 7.952 -2.784 1.00 93.31 182 MET A CA 1
ATOM 1375 C C . MET A 1 182 ? 8.845 6.854 -3.472 1.00 93.31 182 MET A C 1
ATOM 1377 O O . MET A 1 182 ? 7.945 7.176 -4.249 1.00 93.31 182 MET A O 1
ATOM 1381 N N . GLY A 1 183 ? 9.153 5.584 -3.206 1.00 94.38 183 GLY A N 1
ATOM 1382 C CA . GLY A 1 183 ? 8.457 4.431 -3.763 1.00 94.38 183 GLY A CA 1
ATOM 1383 C C . GLY A 1 183 ? 8.714 4.212 -5.260 1.00 94.38 183 GLY A C 1
ATOM 1384 O O . GLY A 1 183 ? 8.561 5.104 -6.097 1.00 94.38 183 GLY A O 1
ATOM 1385 N N . SER A 1 184 ? 9.083 2.991 -5.632 1.00 93.38 184 SER A N 1
ATOM 1386 C CA . SER A 1 184 ? 9.343 2.612 -7.019 1.00 93.38 184 SER A CA 1
ATOM 1387 C C . SER A 1 184 ? 9.044 1.137 -7.255 1.00 93.38 184 SER A C 1
ATOM 1389 O O . SER A 1 184 ? 9.251 0.296 -6.387 1.00 93.38 184 SER A O 1
ATOM 1391 N N . LEU A 1 185 ? 8.585 0.830 -8.467 1.00 93.56 185 LEU A N 1
ATOM 1392 C CA . LEU A 1 185 ? 8.364 -0.532 -8.959 1.00 93.56 185 LEU A CA 1
ATOM 1393 C C . LEU A 1 185 ? 9.405 -0.921 -10.025 1.00 93.56 185 LEU A C 1
ATOM 1395 O O . LEU A 1 185 ? 9.267 -1.951 -10.683 1.00 93.56 185 LEU A O 1
ATOM 1399 N N . ALA A 1 186 ? 10.457 -0.111 -10.201 1.00 89.88 186 ALA A N 1
ATOM 1400 C CA . ALA A 1 186 ? 11.471 -0.304 -11.239 1.00 89.88 186 ALA A CA 1
ATOM 1401 C C . ALA A 1 186 ? 12.203 -1.653 -11.137 1.00 89.88 186 ALA A C 1
ATOM 1403 O O . ALA A 1 186 ? 12.523 -2.251 -12.161 1.00 89.88 186 ALA A O 1
ATOM 1404 N N . ASN A 1 187 ? 12.397 -2.163 -9.918 1.00 85.00 187 ASN A N 1
ATOM 1405 C CA . ASN A 1 187 ? 13.082 -3.435 -9.661 1.00 85.00 187 ASN A CA 1
ATOM 1406 C C . ASN A 1 187 ? 12.160 -4.665 -9.730 1.00 85.00 187 ASN A C 1
ATOM 1408 O O . ASN A 1 187 ? 12.593 -5.768 -9.397 1.00 85.00 187 ASN A O 1
ATOM 1412 N N . GLY A 1 188 ? 10.915 -4.482 -10.190 1.00 90.25 188 GLY A N 1
ATOM 1413 C CA . GLY A 1 188 ? 9.882 -5.508 -10.186 1.00 90.25 188 GLY A CA 1
ATOM 1414 C C . GLY A 1 188 ? 10.305 -6.809 -10.864 1.00 90.25 188 GLY A C 1
ATOM 1415 O O . GLY A 1 188 ? 10.446 -6.870 -12.087 1.00 90.25 188 GLY A O 1
ATOM 1416 N N . SER A 1 189 ? 10.455 -7.868 -10.069 1.00 92.88 189 SER A N 1
ATOM 1417 C CA . SER A 1 189 ? 10.941 -9.175 -10.529 1.00 92.88 189 SER A CA 1
ATOM 1418 C C . SER A 1 189 ? 9.957 -10.317 -10.258 1.00 92.88 189 SER A C 1
ATOM 1420 O O . SER A 1 189 ? 9.069 -10.235 -9.407 1.00 92.88 189 SER A O 1
ATOM 1422 N N . TRP A 1 190 ? 10.121 -11.440 -10.965 1.00 94.69 190 TRP A N 1
ATOM 1423 C CA . TRP A 1 190 ? 9.315 -12.642 -10.711 1.00 94.69 190 TRP A CA 1
ATOM 1424 C C . TRP A 1 190 ? 9.512 -13.197 -9.298 1.00 94.69 190 TRP A C 1
ATOM 1426 O O . TRP A 1 190 ? 8.599 -13.818 -8.756 1.00 94.69 190 TRP A O 1
ATOM 1436 N N . GLN A 1 191 ? 10.693 -12.998 -8.711 1.00 91.94 191 GLN A N 1
ATOM 1437 C CA . GLN A 1 191 ? 10.992 -13.383 -7.337 1.00 91.94 191 GLN A CA 1
ATOM 1438 C C . GLN A 1 191 ? 10.114 -12.603 -6.353 1.00 91.94 191 GLN A C 1
ATOM 1440 O O . GLN A 1 191 ? 9.466 -13.218 -5.508 1.00 91.94 191 GLN A O 1
ATOM 1445 N N . GLU A 1 192 ? 10.021 -11.281 -6.511 1.00 91.75 192 GLU A N 1
ATOM 1446 C CA . GLU A 1 192 ? 9.173 -10.431 -5.666 1.00 91.75 192 GLU A CA 1
ATOM 1447 C C . GLU A 1 192 ? 7.693 -10.775 -5.829 1.00 91.75 192 GLU A C 1
ATOM 1449 O O . GLU A 1 192 ? 6.995 -10.946 -4.831 1.00 91.75 192 GLU A O 1
ATOM 1454 N N . VAL A 1 193 ? 7.225 -10.981 -7.067 1.00 95.62 193 VAL A N 1
ATOM 1455 C CA . VAL A 1 193 ? 5.840 -11.404 -7.335 1.00 95.62 193 VAL A CA 1
ATOM 1456 C C . VAL A 1 193 ? 5.524 -12.714 -6.612 1.00 95.62 193 VAL A C 1
ATOM 1458 O O . VAL A 1 193 ? 4.531 -12.792 -5.892 1.00 95.62 193 VAL A O 1
ATOM 1461 N N . LYS A 1 194 ? 6.379 -13.738 -6.748 1.00 94.31 194 LYS A N 1
ATOM 1462 C CA . LYS A 1 194 ? 6.187 -15.038 -6.081 1.00 94.31 194 LYS A CA 1
ATOM 1463 C C . LYS A 1 194 ? 6.224 -14.930 -4.558 1.00 94.31 194 LYS A C 1
ATOM 1465 O O . LYS A 1 194 ? 5.509 -15.672 -3.892 1.00 94.31 194 LYS A O 1
ATOM 1470 N N . MET A 1 195 ? 7.041 -14.027 -4.019 1.00 91.56 195 MET A N 1
ATOM 1471 C CA . MET A 1 195 ? 7.167 -13.803 -2.581 1.00 91.56 195 MET A CA 1
ATOM 1472 C C . MET A 1 195 ? 5.902 -13.169 -1.994 1.00 91.56 195 MET A C 1
ATOM 1474 O O . MET A 1 195 ? 5.399 -13.640 -0.975 1.00 91.56 195 MET A O 1
ATOM 1478 N N . ILE A 1 196 ? 5.373 -12.114 -2.622 1.00 94.69 196 ILE A N 1
ATOM 1479 C CA . ILE A 1 196 ? 4.259 -11.352 -2.042 1.00 94.69 196 ILE A CA 1
ATOM 1480 C C . ILE A 1 196 ? 2.885 -11.938 -2.366 1.00 94.69 196 ILE A C 1
ATOM 1482 O O . ILE A 1 196 ? 1.967 -11.794 -1.561 1.00 94.69 196 ILE A O 1
ATOM 1486 N N . LEU A 1 197 ? 2.732 -12.601 -3.519 1.00 96.25 197 LEU A N 1
ATOM 1487 C CA . LEU A 1 197 ? 1.455 -13.140 -3.992 1.00 96.25 197 LEU A CA 1
ATOM 1488 C C . LEU A 1 197 ? 0.718 -13.972 -2.925 1.00 96.25 197 LEU A C 1
ATOM 1490 O O . LEU A 1 197 ? -0.429 -13.634 -2.629 1.00 96.25 197 LEU A O 1
ATOM 1494 N N . PRO A 1 198 ? 1.318 -15.011 -2.305 1.00 96.44 198 PRO A N 1
ATOM 1495 C CA . PRO A 1 198 ? 0.601 -15.831 -1.330 1.00 96.44 198 PRO A CA 1
ATOM 1496 C C . PRO A 1 198 ? 0.182 -15.031 -0.093 1.00 96.44 198 PRO A C 1
ATOM 1498 O O . PRO A 1 198 ? -0.940 -15.191 0.381 1.00 96.44 198 PRO A O 1
ATOM 1501 N N . ALA A 1 199 ? 1.037 -14.131 0.400 1.00 95.50 199 ALA A N 1
ATOM 1502 C CA . ALA A 1 199 ? 0.733 -13.309 1.568 1.00 95.50 199 ALA A CA 1
ATOM 1503 C C . ALA A 1 199 ? -0.401 -12.310 1.292 1.00 95.50 199 ALA A C 1
ATOM 1505 O O . ALA A 1 199 ? -1.287 -12.136 2.128 1.00 95.50 199 ALA A O 1
ATOM 1506 N N . ILE A 1 200 ? -0.406 -11.684 0.111 1.00 97.88 200 ILE A N 1
ATOM 1507 C CA . ILE A 1 200 ? -1.441 -10.719 -0.268 1.00 97.88 200 ILE A CA 1
ATOM 1508 C C . ILE A 1 200 ? -2.778 -11.423 -0.508 1.00 97.88 200 ILE A C 1
ATOM 1510 O O . ILE A 1 200 ? -3.802 -10.941 -0.030 1.00 97.88 200 ILE A O 1
ATOM 1514 N N . ILE A 1 201 ? -2.787 -12.571 -1.193 1.00 97.94 201 ILE A N 1
ATOM 1515 C CA . ILE A 1 201 ? -4.016 -13.350 -1.399 1.00 97.94 201 ILE A CA 1
ATOM 1516 C C . ILE A 1 201 ? -4.569 -13.844 -0.061 1.00 97.94 201 ILE A C 1
ATOM 1518 O O . ILE A 1 201 ? -5.758 -13.680 0.198 1.00 97.94 201 ILE A O 1
ATOM 1522 N N . LEU A 1 202 ? -3.719 -14.375 0.821 1.00 97.62 202 LEU A N 1
ATOM 1523 C CA . LEU A 1 202 ? -4.137 -14.805 2.154 1.00 97.62 202 LEU A CA 1
ATOM 1524 C C . LEU A 1 202 ? -4.704 -13.636 2.971 1.00 97.62 202 LEU A C 1
ATOM 1526 O O . LEU A 1 202 ? -5.792 -13.754 3.530 1.00 97.62 202 LEU A O 1
ATOM 1530 N N . GLY A 1 203 ? -4.009 -12.495 3.003 1.00 97.62 203 GLY A N 1
ATOM 1531 C CA . GLY A 1 203 ? -4.472 -11.296 3.702 1.00 97.62 203 GLY A CA 1
ATOM 1532 C C . GLY A 1 203 ? -5.802 -10.777 3.152 1.00 97.62 203 GLY A C 1
ATOM 1533 O O . GLY A 1 203 ? -6.711 -10.480 3.925 1.00 97.62 203 GLY A O 1
ATOM 1534 N N . PHE A 1 204 ? -5.958 -10.740 1.826 1.00 98.31 204 PHE A N 1
ATOM 1535 C CA . PHE A 1 204 ? -7.218 -10.377 1.180 1.00 98.31 204 PHE A CA 1
ATOM 1536 C C . PHE A 1 204 ? -8.351 -11.334 1.563 1.00 98.31 204 PHE A C 1
ATOM 1538 O O . PHE A 1 204 ? -9.427 -10.873 1.936 1.00 98.31 204 PHE A O 1
ATOM 1545 N N . LEU A 1 205 ? -8.115 -12.649 1.521 1.00 98.00 205 LEU A N 1
ATOM 1546 C CA . LEU A 1 205 ? -9.121 -13.651 1.879 1.00 98.00 205 LEU A CA 1
ATOM 1547 C C . LEU A 1 205 ? -9.545 -13.530 3.344 1.00 98.00 205 LEU A C 1
ATOM 1549 O O . LEU A 1 205 ? -10.743 -13.524 3.620 1.00 98.00 205 LEU A O 1
ATOM 1553 N N . ILE A 1 206 ? -8.594 -13.363 4.272 1.00 97.75 206 ILE A N 1
ATOM 1554 C CA . ILE A 1 206 ? -8.890 -13.130 5.695 1.00 97.75 206 ILE A CA 1
ATOM 1555 C C . ILE A 1 206 ? -9.823 -11.923 5.845 1.00 97.75 206 ILE A C 1
ATOM 1557 O O . ILE A 1 206 ? -10.874 -12.026 6.475 1.00 97.75 206 ILE A O 1
ATOM 1561 N N . VAL A 1 207 ? -9.483 -10.793 5.222 1.00 97.88 207 VAL A N 1
ATOM 1562 C CA . VAL A 1 207 ? -10.305 -9.576 5.286 1.00 97.88 207 VAL A CA 1
ATOM 1563 C C . VAL A 1 207 ? -11.673 -9.786 4.628 1.00 97.88 207 VAL A C 1
ATOM 1565 O O . VAL A 1 207 ? -12.686 -9.341 5.164 1.00 97.88 207 VAL A O 1
ATOM 1568 N N . TYR A 1 208 ? -11.729 -10.492 3.499 1.00 97.81 208 TYR A N 1
ATOM 1569 C CA . TYR A 1 208 ? -12.969 -10.786 2.785 1.00 97.81 208 TYR A CA 1
ATOM 1570 C C . TYR A 1 208 ? -13.936 -11.644 3.609 1.00 97.81 208 TYR A C 1
ATOM 1572 O O . TYR A 1 208 ? -15.138 -11.372 3.627 1.00 97.81 208 TYR A O 1
ATOM 1580 N N . PHE A 1 209 ? -13.437 -12.643 4.341 1.00 97.44 209 PHE A N 1
ATOM 1581 C CA . PHE A 1 209 ? -14.265 -13.430 5.258 1.00 97.44 209 PHE A CA 1
ATOM 1582 C C . PHE A 1 209 ? -14.739 -12.618 6.469 1.00 97.44 209 PHE A C 1
ATOM 1584 O O . PHE A 1 209 ? -15.826 -12.868 6.982 1.00 97.44 209 PHE A O 1
ATOM 1591 N N . LEU A 1 210 ? -13.977 -11.601 6.880 1.00 96.81 210 LEU A N 1
ATOM 1592 C CA . LEU A 1 210 ? -14.346 -10.673 7.953 1.00 96.81 210 LEU A CA 1
ATOM 1593 C C . LEU A 1 210 ? -15.196 -9.478 7.475 1.00 96.81 210 LEU A C 1
ATOM 1595 O O . LEU A 1 210 ? -15.527 -8.608 8.283 1.00 96.81 210 LEU A O 1
ATOM 1599 N N . ALA A 1 211 ? -15.583 -9.423 6.196 1.00 96.06 211 ALA A N 1
ATOM 1600 C CA . ALA A 1 211 ? -16.302 -8.291 5.609 1.00 96.06 211 ALA A CA 1
ATOM 1601 C C . ALA A 1 211 ? -17.649 -7.995 6.290 1.00 96.06 211 ALA A C 1
ATOM 1603 O O . ALA A 1 211 ? -18.008 -6.833 6.475 1.00 96.06 211 ALA A O 1
ATOM 1604 N N . ASP A 1 212 ? -18.386 -9.027 6.703 1.00 95.00 212 ASP A N 1
ATOM 1605 C CA . ASP A 1 212 ? -19.666 -8.828 7.395 1.00 95.00 212 ASP A CA 1
ATOM 1606 C C . ASP A 1 212 ? -19.455 -8.264 8.801 1.00 95.00 212 ASP A C 1
ATOM 1608 O O . ASP A 1 212 ? -20.189 -7.374 9.225 1.00 95.00 212 ASP A O 1
ATOM 1612 N N . ASN A 1 213 ? -18.389 -8.682 9.488 1.00 95.75 213 ASN A N 1
ATOM 1613 C CA . ASN A 1 213 ? -18.026 -8.106 10.781 1.00 95.75 213 ASN A CA 1
ATOM 1614 C C . ASN A 1 213 ? -17.640 -6.627 10.637 1.00 95.75 213 ASN A C 1
ATOM 1616 O O . ASN A 1 213 ? -18.032 -5.811 11.466 1.00 95.75 213 ASN A O 1
ATOM 1620 N N . LEU A 1 214 ? -16.939 -6.256 9.557 1.00 93.94 214 LEU A N 1
ATOM 1621 C CA . LEU A 1 214 ? -16.673 -4.853 9.215 1.00 93.94 214 LEU A CA 1
ATOM 1622 C C . LEU A 1 214 ? -17.966 -4.055 8.986 1.00 93.94 214 LEU A C 1
ATOM 1624 O O . LEU A 1 214 ? -18.074 -2.928 9.464 1.00 93.94 214 LEU A O 1
ATOM 1628 N N . ASN A 1 215 ? -18.959 -4.632 8.302 1.00 95.19 215 ASN A N 1
ATOM 1629 C CA . ASN A 1 215 ? -20.275 -4.006 8.134 1.00 95.19 215 ASN A CA 1
ATOM 1630 C C . ASN A 1 215 ? -20.984 -3.793 9.479 1.00 95.19 215 ASN A C 1
ATOM 1632 O O . ASN A 1 215 ? -21.532 -2.719 9.712 1.00 95.19 215 ASN A O 1
ATOM 1636 N N . ILE A 1 216 ? -20.946 -4.784 10.372 1.00 94.31 216 ILE A N 1
ATOM 1637 C CA . ILE A 1 216 ? -21.565 -4.688 11.699 1.00 94.31 216 ILE A CA 1
ATOM 1638 C C . ILE A 1 216 ? -20.846 -3.638 12.562 1.00 94.31 216 ILE A C 1
ATOM 1640 O O . ILE A 1 216 ? -21.502 -2.841 13.228 1.00 94.31 216 ILE A O 1
ATOM 1644 N N . LEU A 1 217 ? -19.511 -3.558 12.495 1.00 91.88 217 LEU A N 1
ATOM 1645 C CA . LEU A 1 217 ? -18.721 -2.550 13.214 1.00 91.88 217 LEU A CA 1
ATOM 1646 C C . LEU A 1 217 ? -19.081 -1.106 12.822 1.00 91.88 217 LEU A C 1
ATOM 1648 O O . LEU A 1 217 ? -18.959 -0.206 13.658 1.00 91.88 217 LEU A O 1
ATOM 1652 N N . LEU A 1 218 ? -19.569 -0.867 11.596 1.00 89.88 218 LEU A N 1
ATOM 1653 C CA . LEU A 1 218 ? -20.049 0.459 11.180 1.00 89.88 218 LEU A CA 1
ATOM 1654 C C . LEU A 1 218 ? -21.261 0.938 11.995 1.00 89.88 218 LEU A C 1
ATOM 1656 O O . LEU A 1 218 ? -21.437 2.146 12.135 1.00 89.88 218 LEU A O 1
ATOM 1660 N N . LEU A 1 219 ? -22.061 0.024 12.561 1.00 91.19 219 LEU A N 1
ATOM 1661 C CA . LEU A 1 219 ? -23.221 0.349 13.404 1.00 91.19 219 LEU A CA 1
ATOM 1662 C C . LEU A 1 219 ? -22.830 0.830 14.812 1.00 91.19 219 LEU A C 1
ATOM 1664 O O . LEU A 1 219 ? -23.695 1.242 15.583 1.00 91.19 219 LEU A O 1
ATOM 1668 N N . GLY A 1 220 ? -21.541 0.775 15.155 1.00 89.88 220 GLY A N 1
ATOM 1669 C CA . GLY A 1 220 ? -21.026 1.089 16.485 1.00 89.88 220 GLY A CA 1
ATOM 1670 C C . GLY A 1 220 ? -20.509 -0.149 17.213 1.00 89.88 220 GLY A C 1
ATOM 1671 O O . GLY A 1 220 ? -20.942 -1.268 16.954 1.00 89.88 220 GLY A O 1
ATOM 1672 N N . GLU A 1 221 ? -19.559 0.054 18.131 1.00 90.00 221 GLU A N 1
ATOM 1673 C CA . GLU A 1 221 ? -18.943 -1.055 18.874 1.00 90.00 221 GLU A CA 1
ATOM 1674 C C . GLU A 1 221 ? -19.937 -1.711 19.843 1.00 90.00 221 GLU A C 1
ATOM 1676 O O . GLU A 1 221 ? -19.971 -2.933 19.941 1.00 90.00 221 GLU A O 1
ATOM 1681 N N . GLU A 1 222 ? -20.789 -0.920 20.503 1.00 90.88 222 GLU A N 1
ATOM 1682 C CA . GLU A 1 222 ? -21.827 -1.440 21.402 1.00 90.88 222 GLU A CA 1
ATOM 1683 C C . GLU A 1 222 ? -22.867 -2.268 20.641 1.00 90.88 222 GLU A C 1
ATOM 1685 O O . GLU A 1 222 ? -23.134 -3.411 21.003 1.00 90.88 222 GLU A O 1
ATOM 1690 N N . THR A 1 223 ? -23.394 -1.739 19.531 1.00 92.69 223 THR A N 1
ATOM 1691 C CA . THR A 1 223 ? -24.343 -2.457 18.667 1.00 92.69 223 THR A CA 1
ATOM 1692 C C . THR A 1 223 ? -23.743 -3.759 18.141 1.00 92.69 223 THR A C 1
ATOM 1694 O O . THR A 1 223 ? -24.397 -4.797 18.168 1.00 92.69 223 THR A O 1
ATOM 1697 N N . ALA A 1 224 ? -22.481 -3.730 17.700 1.00 92.06 224 ALA A N 1
ATOM 1698 C CA . ALA A 1 224 ? -21.779 -4.917 17.228 1.00 92.06 224 ALA A CA 1
ATOM 1699 C C . ALA A 1 224 ? -21.640 -5.987 18.321 1.00 92.06 224 ALA A C 1
ATOM 1701 O O . ALA A 1 224 ? -21.857 -7.168 18.053 1.00 92.06 224 ALA A O 1
ATOM 1702 N N . TYR A 1 225 ? -21.336 -5.569 19.552 1.00 92.25 225 TYR A N 1
ATOM 1703 C CA . TYR A 1 225 ? -21.263 -6.461 20.704 1.00 92.25 225 TYR A CA 1
ATOM 1704 C C . TYR A 1 225 ? -22.616 -7.132 20.997 1.00 92.25 225 TYR A C 1
ATOM 1706 O O . TYR A 1 225 ? -22.669 -8.351 21.148 1.00 92.25 225 TYR A O 1
ATOM 1714 N N . TYR A 1 226 ? -23.722 -6.376 20.991 1.00 94.62 226 TYR A N 1
ATOM 1715 C CA . TYR A 1 226 ? -25.068 -6.939 21.187 1.00 94.62 226 TYR A CA 1
ATOM 1716 C C . TYR A 1 226 ? -25.522 -7.869 20.051 1.00 94.62 226 TYR A C 1
ATOM 1718 O O . TYR A 1 226 ? -26.331 -8.764 20.282 1.00 94.62 226 TYR A O 1
ATOM 1726 N N . LEU A 1 227 ? -24.977 -7.703 18.843 1.00 93.38 227 LEU A N 1
ATOM 1727 C CA . LEU A 1 227 ? -25.202 -8.592 17.697 1.00 93.38 227 LEU A CA 1
ATOM 1728 C C . LEU A 1 227 ? -24.303 -9.847 17.710 1.00 93.38 227 LEU A C 1
ATOM 1730 O O . LEU A 1 227 ? -24.316 -10.615 16.749 1.00 93.38 227 LEU A O 1
ATOM 1734 N N . GLY A 1 228 ? -23.533 -10.070 18.782 1.00 92.56 228 GLY A N 1
A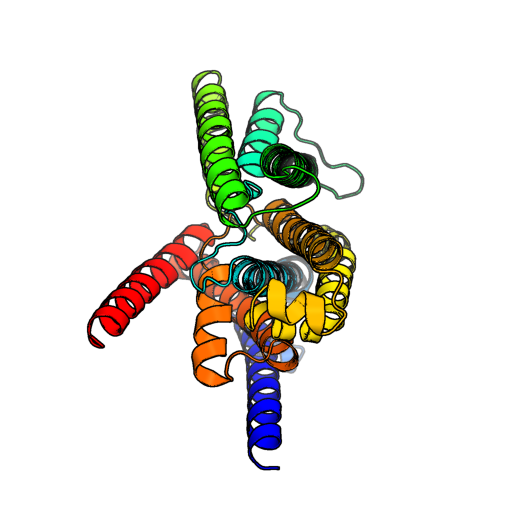TOM 1735 C CA . GLY A 1 228 ? -22.716 -11.270 18.980 1.00 92.56 228 GLY A CA 1
ATOM 1736 C C . GLY A 1 228 ? -21.315 -11.205 18.367 1.00 92.56 228 GLY A C 1
ATOM 1737 O O . GLY A 1 228 ? -20.632 -12.225 18.294 1.00 92.56 228 GLY A O 1
ATOM 1738 N N . VAL A 1 229 ? -20.859 -10.027 17.927 1.00 94.06 229 VAL A N 1
ATOM 1739 C CA . VAL A 1 229 ? -19.506 -9.858 17.384 1.00 94.06 229 VAL A CA 1
ATOM 1740 C C . VAL A 1 229 ? -18.500 -9.688 18.520 1.00 94.06 229 VAL A C 1
ATOM 1742 O O . VAL A 1 229 ? -18.615 -8.791 19.356 1.00 94.06 229 VAL A O 1
ATOM 1745 N N . GLU A 1 230 ? -17.433 -10.486 18.504 1.00 93.69 230 GLU A N 1
ATOM 1746 C CA . GLU A 1 230 ? -16.286 -10.312 19.400 1.00 93.69 230 GLU A CA 1
ATOM 1747 C C . GLU A 1 230 ? -15.406 -9.129 18.944 1.00 93.69 230 GLU A C 1
ATOM 1749 O O . GLU A 1 230 ? -14.321 -9.306 18.385 1.00 93.69 230 GLU A O 1
ATOM 1754 N N . VAL A 1 231 ? -15.891 -7.902 19.170 1.00 92.44 231 VAL A N 1
ATOM 1755 C CA . VAL A 1 231 ? -15.351 -6.632 18.638 1.00 92.44 231 VAL A CA 1
ATOM 1756 C C . VAL A 1 231 ? -13.827 -6.522 18.740 1.00 92.44 231 VAL A C 1
ATOM 1758 O O . VAL A 1 231 ? -13.162 -6.227 17.748 1.00 92.44 231 VAL A O 1
ATOM 1761 N N . GLU A 1 232 ? -13.246 -6.790 19.910 1.00 92.38 232 GLU A N 1
ATOM 1762 C CA . GLU A 1 232 ? -11.797 -6.652 20.122 1.00 92.38 232 GLU A CA 1
ATOM 1763 C C . GLU A 1 232 ? -10.974 -7.703 19.361 1.00 92.38 232 GLU A C 1
ATOM 1765 O O . GLU A 1 232 ? -9.915 -7.382 18.818 1.00 92.38 232 GLU A O 1
ATOM 1770 N N . ARG A 1 233 ? -11.470 -8.944 19.250 1.00 93.19 233 ARG A N 1
ATOM 1771 C CA . ARG A 1 233 ? -10.807 -10.002 18.468 1.00 93.19 233 ARG A CA 1
ATOM 1772 C C . ARG A 1 233 ? -10.870 -9.698 16.976 1.00 93.19 233 ARG A C 1
ATOM 1774 O O . ARG A 1 233 ? -9.861 -9.825 16.288 1.00 93.19 233 ARG A O 1
ATOM 1781 N N . ILE A 1 234 ? -12.019 -9.230 16.489 1.00 94.81 234 ILE A N 1
ATOM 1782 C CA . ILE A 1 234 ? -12.181 -8.818 15.091 1.00 94.81 234 ILE A CA 1
ATOM 1783 C C . ILE A 1 234 ? -11.280 -7.625 14.765 1.00 94.81 234 ILE A C 1
ATOM 1785 O O . ILE A 1 234 ? -10.578 -7.670 13.756 1.00 94.81 234 ILE A O 1
ATOM 1789 N N . LYS A 1 235 ? -11.239 -6.590 15.620 1.00 93.62 235 LYS A N 1
ATOM 1790 C CA . LYS A 1 235 ? -10.314 -5.455 15.450 1.00 93.62 235 LYS A CA 1
ATOM 1791 C C . LYS A 1 235 ? -8.872 -5.940 15.376 1.00 93.62 235 LYS A C 1
ATOM 1793 O O . LYS A 1 235 ? -8.164 -5.542 14.462 1.00 93.62 235 LYS A O 1
ATOM 1798 N N . LEU A 1 236 ? -8.451 -6.835 16.269 1.00 93.38 236 LEU A N 1
ATOM 1799 C CA . LEU A 1 236 ? -7.094 -7.383 16.251 1.00 93.38 236 LEU A CA 1
ATOM 1800 C C . LEU A 1 236 ? -6.782 -8.140 14.950 1.00 93.38 236 LEU A C 1
ATOM 1802 O O . LEU A 1 236 ? -5.749 -7.880 14.340 1.00 93.38 236 LEU A O 1
ATOM 1806 N N . LEU A 1 237 ? -7.664 -9.041 14.505 1.00 95.81 237 LEU A N 1
ATOM 1807 C CA . LEU A 1 237 ? -7.474 -9.793 13.257 1.00 95.81 237 LEU A CA 1
ATOM 1808 C C . LEU A 1 237 ? -7.383 -8.865 12.042 1.00 95.81 237 LEU A C 1
ATOM 1810 O O . LEU A 1 237 ? -6.510 -9.041 11.193 1.00 95.81 237 LEU A O 1
ATOM 1814 N N . LEU A 1 238 ? -8.256 -7.859 11.981 1.00 95.56 238 LEU A N 1
ATOM 1815 C CA . LEU A 1 238 ? -8.254 -6.863 10.917 1.00 95.56 238 LEU A CA 1
ATOM 1816 C C . LEU A 1 238 ? -6.993 -5.993 10.960 1.00 95.56 238 LEU A C 1
ATOM 1818 O O . LEU A 1 238 ? -6.390 -5.775 9.915 1.00 95.56 238 LEU A O 1
ATOM 1822 N N . LEU A 1 239 ? -6.555 -5.547 12.143 1.00 94.44 239 LEU A N 1
ATOM 1823 C CA . LEU A 1 239 ? -5.296 -4.816 12.302 1.00 94.44 239 LEU A CA 1
ATOM 1824 C C . LEU A 1 239 ? -4.126 -5.657 11.792 1.00 94.44 239 LEU A C 1
ATOM 1826 O O . LEU A 1 239 ? -3.385 -5.191 10.940 1.00 94.44 239 LEU A O 1
ATOM 1830 N N . VAL A 1 240 ? -4.000 -6.912 12.230 1.00 95.44 240 VAL A N 1
ATOM 1831 C CA . VAL A 1 240 ? -2.918 -7.805 11.787 1.00 95.44 240 VAL A CA 1
ATOM 1832 C C . VAL A 1 240 ? -2.948 -8.010 10.270 1.00 95.44 240 VAL A C 1
ATOM 1834 O O . VAL A 1 240 ? -1.916 -7.860 9.618 1.00 95.44 240 VAL A O 1
ATOM 1837 N N . ALA A 1 241 ? -4.114 -8.302 9.685 1.00 96.75 241 ALA A N 1
ATOM 1838 C CA . ALA A 1 241 ? -4.240 -8.514 8.244 1.00 96.75 241 ALA A CA 1
ATOM 1839 C C . ALA A 1 241 ? -3.965 -7.232 7.435 1.00 96.75 241 ALA A C 1
ATOM 1841 O O . ALA A 1 241 ? -3.238 -7.267 6.443 1.00 96.75 241 ALA A O 1
ATOM 1842 N N . GLY A 1 242 ? -4.502 -6.090 7.873 1.00 96.50 242 GLY A N 1
ATOM 1843 C CA . GLY A 1 242 ? -4.293 -4.785 7.246 1.00 96.50 242 GLY A CA 1
ATOM 1844 C C . GLY A 1 242 ? -2.832 -4.339 7.300 1.00 96.50 242 GLY A C 1
ATOM 1845 O O . GLY A 1 242 ? -2.292 -3.905 6.278 1.00 96.50 242 GLY A O 1
ATOM 1846 N N . SER A 1 243 ? -2.176 -4.507 8.453 1.00 95.81 243 SER A N 1
ATOM 1847 C CA . SER A 1 243 ? -0.745 -4.242 8.638 1.00 95.81 243 SER A CA 1
ATOM 1848 C C . SER A 1 243 ? 0.117 -5.165 7.792 1.00 95.81 243 SER A C 1
ATOM 1850 O O . SER A 1 243 ? 1.064 -4.699 7.171 1.00 95.81 243 SER A O 1
ATOM 1852 N N . LEU A 1 244 ? -0.213 -6.460 7.724 1.00 96.56 244 LEU A N 1
ATOM 1853 C CA . LEU A 1 244 ? 0.505 -7.420 6.888 1.00 96.56 244 LEU A CA 1
ATOM 1854 C C . LEU A 1 244 ? 0.455 -7.004 5.414 1.00 96.56 244 LEU A C 1
ATOM 1856 O O . LEU A 1 244 ? 1.494 -6.940 4.763 1.00 96.56 244 LEU A O 1
ATOM 1860 N N . LEU A 1 245 ? -0.733 -6.671 4.902 1.00 97.94 245 LEU A N 1
ATOM 1861 C CA . LEU A 1 245 ? -0.917 -6.211 3.525 1.00 97.94 245 LEU A CA 1
ATOM 1862 C C . LEU A 1 245 ? -0.124 -4.926 3.238 1.00 97.94 245 LEU A C 1
ATOM 1864 O O . LEU A 1 245 ? 0.576 -4.855 2.228 1.00 97.94 245 LEU A O 1
ATOM 1868 N N . ALA A 1 246 ? -0.194 -3.935 4.131 1.00 97.25 246 ALA A N 1
ATOM 1869 C CA . ALA A 1 246 ? 0.539 -2.678 3.981 1.00 97.25 246 ALA A CA 1
ATOM 1870 C C . ALA A 1 246 ? 2.062 -2.881 4.042 1.00 97.25 246 ALA A C 1
ATOM 1872 O O . ALA A 1 246 ? 2.780 -2.355 3.194 1.00 97.25 246 ALA A O 1
ATOM 1873 N N . SER A 1 247 ? 2.555 -3.675 4.996 1.00 96.62 247 SER A N 1
ATOM 1874 C CA . SER A 1 247 ? 3.984 -3.970 5.149 1.00 96.62 247 SER A CA 1
ATOM 1875 C C . SER A 1 247 ? 4.530 -4.758 3.960 1.00 96.62 247 SER A C 1
ATOM 1877 O O . SER A 1 247 ? 5.621 -4.453 3.490 1.00 96.62 247 SER A O 1
ATOM 1879 N N . MET A 1 248 ? 3.778 -5.732 3.431 1.00 96.06 248 MET A N 1
ATOM 1880 C CA . MET A 1 248 ? 4.179 -6.487 2.236 1.00 96.06 248 MET A CA 1
ATOM 1881 C C . MET A 1 248 ? 4.253 -5.600 0.993 1.00 96.06 248 MET A C 1
ATOM 1883 O O . MET A 1 248 ? 5.192 -5.732 0.213 1.00 96.06 248 MET A O 1
ATOM 1887 N N . ALA A 1 249 ? 3.293 -4.686 0.821 1.00 97.00 249 ALA A N 1
ATOM 1888 C CA . ALA A 1 249 ? 3.327 -3.698 -0.251 1.00 97.00 249 ALA A CA 1
ATOM 1889 C C . ALA A 1 249 ? 4.575 -2.807 -0.139 1.00 97.00 249 ALA A C 1
ATOM 1891 O O . ALA A 1 249 ? 5.381 -2.752 -1.064 1.00 97.00 249 ALA A O 1
ATOM 1892 N N . VAL A 1 250 ? 4.783 -2.187 1.026 1.00 96.19 250 VAL A N 1
ATOM 1893 C CA . VAL A 1 250 ? 5.900 -1.258 1.258 1.00 96.19 250 VAL A CA 1
ATOM 1894 C C . VAL A 1 250 ? 7.263 -1.940 1.134 1.00 96.19 250 VAL A C 1
ATOM 1896 O O . VAL A 1 250 ? 8.204 -1.333 0.632 1.00 96.19 250 VAL 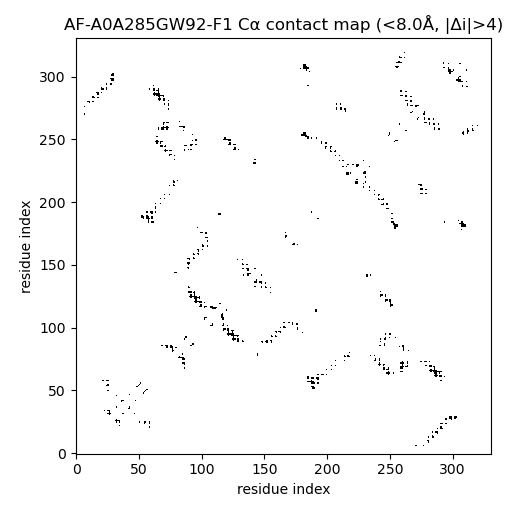A O 1
ATOM 1899 N N . ALA A 1 251 ? 7.376 -3.209 1.531 1.00 95.06 251 ALA A N 1
ATOM 1900 C CA . ALA A 1 251 ? 8.624 -3.961 1.457 1.00 95.06 251 ALA A CA 1
ATOM 1901 C C . ALA A 1 251 ? 9.193 -4.065 0.035 1.00 95.06 251 ALA A C 1
ATOM 1903 O O . ALA A 1 251 ? 10.407 -3.994 -0.140 1.00 95.06 251 ALA A O 1
ATOM 1904 N N . VAL A 1 252 ? 8.329 -4.219 -0.972 1.00 94.62 252 VAL A N 1
ATOM 1905 C CA . VAL A 1 252 ? 8.752 -4.378 -2.374 1.00 94.62 252 VAL A CA 1
ATOM 1906 C C . VAL A 1 252 ? 8.677 -3.087 -3.179 1.00 94.62 252 VAL A C 1
ATOM 1908 O O . VAL A 1 252 ? 9.432 -2.929 -4.130 1.00 94.62 252 VAL A O 1
ATOM 1911 N N . SER A 1 253 ? 7.780 -2.164 -2.821 1.00 94.75 253 SER A N 1
ATOM 1912 C CA . SER A 1 253 ? 7.540 -0.958 -3.618 1.00 94.75 253 SER A CA 1
ATOM 1913 C C . SER A 1 253 ? 8.083 0.324 -3.002 1.00 94.75 253 SER A C 1
ATOM 1915 O O . SER A 1 253 ? 7.968 1.377 -3.621 1.00 94.75 253 SER A O 1
ATOM 1917 N N . GLY A 1 254 ? 8.596 0.283 -1.771 1.00 95.12 254 GLY A N 1
ATOM 1918 C CA . GLY A 1 254 ? 8.768 1.487 -0.962 1.00 95.12 254 GLY A CA 1
ATOM 1919 C C . GLY A 1 254 ? 7.421 2.128 -0.610 1.00 95.12 254 GLY A C 1
ATOM 1920 O O . GLY A 1 254 ? 6.359 1.506 -0.723 1.00 95.12 254 GLY A O 1
ATOM 1921 N N . ILE A 1 255 ? 7.452 3.381 -0.161 1.00 95.12 255 ILE A N 1
ATOM 1922 C CA . ILE A 1 255 ? 6.258 4.070 0.343 1.00 95.12 255 ILE A CA 1
ATOM 1923 C C . ILE A 1 255 ? 5.430 4.596 -0.828 1.00 95.12 255 ILE A C 1
ATOM 1925 O O . ILE A 1 255 ? 5.888 5.428 -1.608 1.00 95.12 255 ILE A O 1
ATOM 1929 N N . ILE A 1 256 ? 4.181 4.140 -0.927 1.00 95.50 256 ILE A N 1
ATOM 1930 C CA . ILE A 1 256 ? 3.233 4.589 -1.947 1.00 95.50 256 ILE A CA 1
ATOM 1931 C C . ILE A 1 256 ? 1.975 5.099 -1.251 1.00 95.50 256 ILE A C 1
ATOM 1933 O O . ILE A 1 256 ? 1.137 4.335 -0.776 1.00 95.50 256 ILE A O 1
ATOM 1937 N N . GLY A 1 257 ? 1.840 6.422 -1.206 1.00 90.31 257 GLY A N 1
ATOM 1938 C CA . GLY A 1 257 ? 0.684 7.082 -0.609 1.00 90.31 257 GLY A CA 1
ATOM 1939 C C . GLY A 1 257 ? -0.561 7.067 -1.499 1.00 90.31 257 GLY A C 1
ATOM 1940 O O . GLY A 1 257 ? -0.506 6.776 -2.696 1.00 90.31 257 GLY A O 1
ATOM 1941 N N . PHE A 1 258 ? -1.686 7.453 -0.894 1.00 89.06 258 PHE A N 1
ATOM 1942 C CA . PHE A 1 258 ? -2.980 7.755 -1.523 1.00 89.06 258 PHE A CA 1
ATOM 1943 C C . PHE A 1 258 ? -3.740 6.592 -2.164 1.00 89.06 258 PHE A C 1
ATOM 1945 O O . PHE A 1 258 ? -4.960 6.682 -2.249 1.00 89.06 258 PHE A O 1
ATOM 1952 N N . VAL A 1 259 ? -3.103 5.483 -2.545 1.00 95.19 259 VAL A N 1
ATOM 1953 C CA . VAL A 1 259 ? -3.813 4.329 -3.132 1.00 95.19 259 VAL A CA 1
ATOM 1954 C C . VAL A 1 259 ? -4.834 3.756 -2.142 1.00 95.19 259 VAL A C 1
ATOM 1956 O O . VAL A 1 259 ? -6.016 3.648 -2.465 1.00 95.19 259 VAL A O 1
ATOM 1959 N N . GLY A 1 260 ? -4.396 3.481 -0.907 1.00 93.12 260 GLY A N 1
ATOM 1960 C CA . GLY A 1 260 ? -5.247 2.957 0.167 1.00 93.12 260 GLY A CA 1
ATOM 1961 C C . GLY A 1 260 ? -6.322 3.925 0.663 1.00 93.12 260 GLY A C 1
ATOM 1962 O O . GLY A 1 260 ? -7.286 3.515 1.298 1.00 93.12 260 GLY A O 1
ATOM 1963 N N . LEU A 1 261 ? -6.200 5.210 0.351 1.00 90.81 261 LEU A N 1
ATOM 1964 C CA . LEU A 1 261 ? -7.131 6.231 0.813 1.00 90.81 261 LEU A CA 1
ATOM 1965 C C . LEU A 1 261 ? -8.133 6.620 -0.285 1.00 90.81 261 LEU A C 1
ATOM 1967 O O . LEU A 1 261 ? -9.343 6.586 -0.059 1.00 90.81 261 LEU A O 1
ATOM 1971 N N . VAL A 1 262 ? -7.649 6.915 -1.493 1.00 92.00 262 VAL A N 1
ATOM 1972 C CA . VAL A 1 262 ? -8.451 7.396 -2.626 1.00 92.00 262 VAL A CA 1
ATOM 1973 C C . VAL A 1 262 ? -9.342 6.299 -3.197 1.00 92.00 262 VAL A C 1
ATOM 1975 O O . VAL A 1 262 ? -10.544 6.516 -3.351 1.00 92.00 262 VAL A O 1
ATOM 1978 N N . VAL A 1 263 ? -8.785 5.121 -3.498 1.00 95.25 263 VAL A N 1
ATOM 1979 C CA . VAL A 1 263 ? -9.518 4.074 -4.226 1.00 95.25 263 VAL A CA 1
ATOM 1980 C C . VAL A 1 263 ? -10.718 3.552 -3.429 1.00 95.25 263 VAL A C 1
ATOM 1982 O O . VAL A 1 263 ? -11.833 3.601 -3.964 1.00 95.25 263 VAL A O 1
ATOM 1985 N N . PRO A 1 264 ? -10.565 3.121 -2.157 1.00 94.94 264 PRO A N 1
ATOM 1986 C CA . PRO A 1 264 ? -11.706 2.666 -1.366 1.00 94.94 264 PRO A CA 1
ATOM 1987 C C . PRO A 1 264 ? -12.768 3.744 -1.193 1.00 94.94 264 PRO A C 1
ATOM 1989 O O . PRO A 1 264 ? -13.961 3.449 -1.178 1.00 94.94 264 PRO A O 1
ATOM 1992 N N . HIS A 1 265 ? -12.353 5.007 -1.083 1.00 91.56 265 HIS A N 1
ATOM 1993 C CA . HIS A 1 265 ? -13.280 6.113 -0.914 1.00 91.56 265 HIS A CA 1
ATOM 1994 C C . HIS A 1 265 ? -14.111 6.372 -2.175 1.00 91.56 265 HIS A C 1
ATOM 1996 O O . HIS A 1 265 ? -15.335 6.458 -2.089 1.00 91.56 265 HIS A O 1
ATOM 2002 N N . VAL A 1 266 ? -13.470 6.445 -3.346 1.00 92.00 266 VAL A N 1
ATOM 2003 C CA . VAL A 1 266 ? -14.151 6.629 -4.639 1.00 92.00 266 VAL A CA 1
ATOM 2004 C C . VAL A 1 266 ? -15.153 5.509 -4.879 1.00 92.00 266 VAL A C 1
ATOM 2006 O O . VAL A 1 266 ? -16.316 5.767 -5.182 1.00 92.00 266 VAL A O 1
ATOM 2009 N N . LEU A 1 267 ? -14.729 4.261 -4.693 1.00 94.69 267 LEU A N 1
ATOM 2010 C CA . LEU A 1 267 ? -15.599 3.115 -4.930 1.00 94.69 267 LEU A CA 1
ATOM 2011 C C . LEU A 1 267 ? -16.746 3.047 -3.928 1.00 94.69 267 LEU A C 1
ATOM 2013 O O . LEU A 1 267 ? -17.852 2.680 -4.311 1.00 94.69 267 LEU A O 1
ATOM 2017 N N . ARG A 1 268 ? -16.540 3.497 -2.687 1.00 92.56 268 ARG A N 1
ATOM 2018 C CA . ARG A 1 268 ? -17.615 3.634 -1.697 1.00 92.56 268 ARG A CA 1
ATOM 2019 C C . ARG A 1 268 ? -18.672 4.654 -2.115 1.00 92.56 268 ARG A C 1
ATOM 2021 O O . ARG A 1 268 ? -19.845 4.444 -1.827 1.00 92.56 268 ARG A O 1
ATOM 2028 N N . LEU A 1 269 ? -18.292 5.733 -2.802 1.00 90.56 269 LEU A N 1
ATOM 2029 C CA . LEU A 1 269 ? -19.253 6.706 -3.339 1.00 90.56 269 LEU A CA 1
ATOM 2030 C C . LEU A 1 269 ? -20.089 6.127 -4.496 1.00 90.56 269 LEU A C 1
ATOM 2032 O O . LEU A 1 269 ? -21.217 6.567 -4.698 1.00 90.56 269 LEU A O 1
ATOM 2036 N N . ILE A 1 270 ? -19.556 5.149 -5.236 1.00 91.56 270 ILE A N 1
ATOM 2037 C CA . ILE A 1 270 ? -20.215 4.535 -6.404 1.00 91.56 270 ILE A CA 1
ATOM 2038 C C . ILE A 1 270 ? -21.072 3.321 -6.004 1.00 91.56 270 ILE A C 1
ATOM 2040 O O . ILE A 1 270 ? -22.197 3.171 -6.485 1.00 91.56 270 ILE A O 1
ATOM 2044 N N . LEU A 1 271 ? -20.529 2.449 -5.151 1.00 91.69 271 LEU A N 1
ATOM 2045 C CA . LEU A 1 271 ? -21.093 1.146 -4.772 1.00 91.69 271 LEU A CA 1
ATOM 2046 C C . LEU A 1 271 ? -21.804 1.159 -3.414 1.00 91.69 271 LEU A C 1
ATOM 2048 O O . LEU A 1 271 ? -22.595 0.266 -3.130 1.00 91.69 271 LEU A O 1
ATOM 2052 N N . GLY A 1 272 ? -21.527 2.151 -2.566 1.00 90.25 272 GLY A N 1
ATOM 2053 C CA . GLY A 1 272 ? -21.992 2.186 -1.182 1.00 90.25 272 GLY A CA 1
ATOM 2054 C C . GLY A 1 272 ? -21.015 1.539 -0.183 1.00 90.25 272 GLY A C 1
ATOM 2055 O O . GLY A 1 272 ? -19.905 1.139 -0.539 1.00 90.25 272 GLY A O 1
ATOM 2056 N N . PRO A 1 273 ? -21.398 1.473 1.107 1.00 89.62 273 PRO A N 1
ATOM 2057 C CA . PRO A 1 273 ? -20.508 1.092 2.207 1.00 89.62 273 PRO A CA 1
ATOM 2058 C C . PRO A 1 273 ? -20.387 -0.419 2.454 1.00 89.62 273 PRO A C 1
ATOM 2060 O O . PRO A 1 273 ? -19.646 -0.810 3.351 1.00 89.62 273 PRO A O 1
ATOM 2063 N N . ASN A 1 274 ? -21.099 -1.270 1.706 1.00 93.94 274 ASN A N 1
ATOM 2064 C CA . ASN A 1 274 ? -21.092 -2.712 1.946 1.00 93.94 274 ASN A CA 1
ATOM 2065 C C . ASN A 1 274 ? -19.717 -3.329 1.627 1.00 93.94 274 ASN A C 1
ATOM 2067 O O . ASN A 1 274 ? -19.332 -3.464 0.462 1.00 93.94 274 ASN A O 1
ATOM 2071 N N . HIS A 1 275 ? -19.007 -3.771 2.667 1.00 95.44 275 HIS A N 1
ATOM 2072 C CA . HIS A 1 275 ? -17.649 -4.302 2.574 1.00 95.44 275 HIS A CA 1
ATOM 2073 C C . HIS A 1 275 ? -17.534 -5.558 1.701 1.00 95.44 275 HIS A C 1
ATOM 2075 O O . HIS A 1 275 ? -16.498 -5.745 1.066 1.00 95.44 275 HIS A O 1
ATOM 2081 N N . ARG A 1 276 ? -18.590 -6.379 1.583 1.00 94.44 276 ARG A N 1
ATOM 2082 C CA . ARG A 1 276 ? -18.591 -7.583 0.726 1.00 94.44 276 ARG A CA 1
ATOM 2083 C C . ARG A 1 276 ? -18.336 -7.270 -0.747 1.00 94.44 276 ARG A C 1
ATOM 2085 O O . ARG A 1 276 ? -17.734 -8.079 -1.445 1.00 94.44 276 ARG A O 1
ATOM 2092 N N . ILE A 1 277 ? -18.785 -6.104 -1.201 1.00 95.00 277 ILE A N 1
ATOM 2093 C CA . ILE A 1 277 ? -18.641 -5.641 -2.587 1.00 95.00 277 ILE A CA 1
ATOM 2094 C C . ILE A 1 277 ? -17.504 -4.624 -2.682 1.00 95.00 277 ILE A C 1
ATOM 2096 O O . ILE A 1 277 ? -16.724 -4.642 -3.634 1.00 95.00 277 ILE A O 1
ATOM 2100 N N . LEU A 1 278 ? -17.366 -3.766 -1.668 1.00 95.81 278 LEU A N 1
ATOM 2101 C CA . LEU A 1 278 ? -16.338 -2.737 -1.635 1.00 95.81 278 LEU A CA 1
ATOM 2102 C C . LEU A 1 278 ? -14.924 -3.329 -1.614 1.00 95.81 278 LEU A C 1
ATOM 2104 O O . LEU A 1 278 ? -14.048 -2.771 -2.266 1.00 95.81 278 LEU A O 1
ATOM 2108 N N . LEU A 1 279 ? -14.686 -4.442 -0.910 1.00 97.06 279 LEU A N 1
ATOM 2109 C CA . LEU A 1 279 ? -13.372 -5.093 -0.850 1.00 97.06 279 LEU A CA 1
ATOM 2110 C C . LEU A 1 279 ? -12.867 -5.572 -2.220 1.00 97.06 279 LEU A C 1
ATOM 2112 O O . LEU A 1 279 ? -11.808 -5.096 -2.633 1.00 97.06 279 LEU A O 1
ATOM 2116 N N . PRO A 1 280 ? -13.579 -6.451 -2.957 1.00 97.50 280 PRO A N 1
ATOM 2117 C CA . PRO A 1 280 ? -13.119 -6.891 -4.273 1.00 97.50 280 PRO A CA 1
ATOM 2118 C C . PRO A 1 280 ? -13.039 -5.729 -5.269 1.00 97.50 280 PRO A C 1
ATOM 2120 O O . PRO A 1 280 ? -12.079 -5.646 -6.032 1.00 97.50 280 PRO A O 1
ATOM 2123 N N . ALA A 1 281 ? -13.983 -4.783 -5.223 1.00 97.81 281 ALA A N 1
ATOM 2124 C CA . ALA A 1 281 ? -13.915 -3.598 -6.070 1.00 97.81 281 ALA A CA 1
ATOM 2125 C C . ALA A 1 281 ? -12.668 -2.751 -5.766 1.00 97.81 281 ALA A C 1
ATOM 2127 O O . ALA A 1 281 ? -11.982 -2.322 -6.690 1.00 97.81 281 ALA A O 1
ATOM 2128 N N . SER A 1 282 ? -12.344 -2.533 -4.486 1.00 97.75 282 SER A N 1
ATOM 2129 C CA . SER A 1 282 ? -11.178 -1.739 -4.067 1.00 97.75 282 SER A CA 1
ATOM 2130 C C . SER A 1 282 ? -9.866 -2.433 -4.389 1.00 97.75 282 SER A C 1
ATOM 2132 O O . SER A 1 282 ? -8.933 -1.771 -4.828 1.00 97.75 282 SER A O 1
ATOM 2134 N N . ALA A 1 283 ? -9.802 -3.756 -4.243 1.00 98.38 283 ALA A N 1
ATOM 2135 C CA . ALA A 1 283 ? -8.663 -4.552 -4.683 1.00 98.38 283 ALA A CA 1
ATOM 2136 C C . ALA A 1 283 ? -8.379 -4.352 -6.183 1.00 98.38 283 ALA A C 1
ATOM 2138 O O . ALA A 1 283 ? -7.256 -4.011 -6.559 1.00 98.38 283 ALA A O 1
ATOM 2139 N N . LEU A 1 284 ? -9.410 -4.483 -7.029 1.00 98.50 284 LEU A N 1
ATOM 2140 C CA . LEU A 1 284 ? -9.295 -4.276 -8.476 1.00 98.50 284 LEU A CA 1
ATOM 2141 C C . LEU A 1 284 ? -8.960 -2.821 -8.824 1.00 98.50 284 LEU A C 1
ATOM 2143 O O . LEU A 1 284 ? -8.041 -2.570 -9.598 1.00 98.50 284 LEU A O 1
ATOM 2147 N N . GLY A 1 285 ? -9.664 -1.856 -8.228 1.00 98.25 285 GLY A N 1
ATOM 2148 C CA . GLY A 1 285 ? -9.414 -0.430 -8.442 1.00 98.25 285 GLY A CA 1
ATOM 2149 C C . GLY A 1 285 ? -7.995 -0.018 -8.050 1.00 98.25 285 GLY A C 1
ATOM 2150 O O . GLY A 1 285 ? -7.370 0.776 -8.748 1.00 98.25 285 GLY A O 1
ATOM 2151 N N . GLY A 1 286 ? -7.463 -0.606 -6.977 1.00 98.06 286 GLY A N 1
ATOM 2152 C CA . GLY A 1 286 ? -6.107 -0.374 -6.499 1.00 98.06 286 GLY A CA 1
ATOM 2153 C C . GLY A 1 286 ? -5.069 -0.892 -7.475 1.00 98.06 286 GLY A C 1
ATOM 2154 O O . GLY A 1 286 ? -4.136 -0.171 -7.823 1.00 98.06 286 GLY A O 1
ATOM 2155 N N . ALA A 1 287 ? -5.267 -2.122 -7.953 1.00 98.56 287 ALA A N 1
ATOM 2156 C CA . ALA A 1 287 ? -4.428 -2.728 -8.977 1.00 98.56 287 ALA A CA 1
ATOM 2157 C C . ALA A 1 287 ? -4.411 -1.888 -10.265 1.00 98.56 287 ALA A C 1
ATOM 2159 O O . ALA A 1 287 ? -3.340 -1.579 -10.784 1.00 98.56 287 ALA A O 1
ATOM 2160 N N . ILE A 1 288 ? -5.587 -1.465 -10.746 1.00 98.44 288 ILE A N 1
ATOM 2161 C CA . ILE A 1 288 ? -5.721 -0.626 -11.947 1.00 98.44 288 ILE A CA 1
ATOM 2162 C C . ILE A 1 288 ? -4.991 0.700 -11.760 1.00 98.44 288 ILE A C 1
ATOM 2164 O O . ILE A 1 288 ? -4.174 1.059 -12.607 1.00 98.44 288 ILE A O 1
ATOM 2168 N N . LEU A 1 289 ? -5.275 1.416 -10.665 1.00 97.75 289 LEU A N 1
ATOM 2169 C CA . LEU A 1 289 ? -4.670 2.718 -10.403 1.00 97.75 289 LEU A CA 1
ATOM 2170 C C . LEU A 1 289 ? -3.148 2.601 -10.416 1.00 97.75 289 LEU A C 1
ATOM 2172 O O . LEU A 1 289 ? -2.493 3.390 -11.091 1.00 97.75 289 LEU A O 1
ATOM 2176 N N . LEU A 1 290 ? -2.598 1.594 -9.732 1.00 97.81 290 LEU A N 1
ATOM 2177 C CA . LEU A 1 290 ? -1.155 1.482 -9.586 1.00 97.81 290 LEU A CA 1
ATOM 2178 C C . LEU A 1 290 ? -0.451 1.048 -10.881 1.00 97.81 290 LEU A C 1
ATOM 2180 O O . LEU A 1 290 ? 0.611 1.586 -11.191 1.00 97.81 290 LEU A O 1
ATOM 2184 N N . ILE A 1 291 ? -1.061 0.165 -11.687 1.00 98.00 291 ILE A N 1
ATOM 2185 C CA . ILE A 1 291 ? -0.574 -0.163 -13.042 1.00 98.00 291 ILE A CA 1
ATOM 2186 C C . ILE A 1 291 ? -0.539 1.091 -13.924 1.00 98.00 291 ILE A C 1
ATOM 2188 O O . ILE A 1 291 ? 0.435 1.324 -14.648 1.00 98.00 291 ILE A O 1
ATOM 2192 N N . VAL A 1 292 ? -1.602 1.898 -13.882 1.00 96.88 292 VAL A N 1
ATOM 2193 C CA . VAL A 1 292 ? -1.704 3.121 -14.685 1.00 96.88 292 VAL A CA 1
ATOM 2194 C C . VAL A 1 292 ? -0.654 4.133 -14.236 1.00 96.88 292 VAL A C 1
ATOM 2196 O O . VAL A 1 292 ? 0.093 4.632 -15.075 1.00 96.88 292 VAL A O 1
ATOM 2199 N N . THR A 1 293 ? -0.525 4.395 -12.934 1.00 95.81 293 THR A N 1
ATOM 2200 C CA . THR A 1 293 ? 0.464 5.356 -12.427 1.00 95.81 293 THR A CA 1
ATOM 2201 C C . THR A 1 293 ? 1.900 4.899 -12.663 1.00 95.81 293 THR A C 1
ATOM 2203 O O . THR A 1 293 ? 2.720 5.730 -13.035 1.00 95.81 293 THR A O 1
ATOM 2206 N N . ASP A 1 294 ? 2.215 3.603 -12.533 1.00 95.94 294 ASP A N 1
ATOM 2207 C CA . ASP A 1 294 ? 3.543 3.073 -12.887 1.00 95.94 294 ASP A CA 1
ATOM 2208 C C . ASP A 1 294 ? 3.823 3.206 -14.391 1.00 95.94 294 ASP A C 1
ATOM 2210 O O . ASP A 1 294 ? 4.918 3.588 -14.804 1.00 95.94 294 ASP A O 1
ATOM 2214 N N . THR A 1 295 ? 2.807 2.975 -15.229 1.00 94.56 295 THR A N 1
ATOM 2215 C CA . THR A 1 295 ? 2.940 3.155 -16.678 1.00 94.56 295 THR A CA 1
ATOM 2216 C C . THR A 1 295 ? 3.210 4.608 -17.046 1.00 94.56 295 THR A C 1
ATOM 2218 O O . THR A 1 295 ? 4.049 4.867 -17.908 1.00 94.56 295 THR A O 1
ATOM 2221 N N . ILE A 1 296 ? 2.561 5.554 -16.371 1.00 94.38 296 ILE A N 1
ATOM 2222 C CA . ILE A 1 296 ? 2.842 6.984 -16.514 1.00 94.38 296 ILE A CA 1
ATOM 2223 C C . ILE A 1 296 ? 4.272 7.295 -16.023 1.00 94.38 296 ILE A C 1
ATOM 2225 O O . ILE A 1 296 ? 5.029 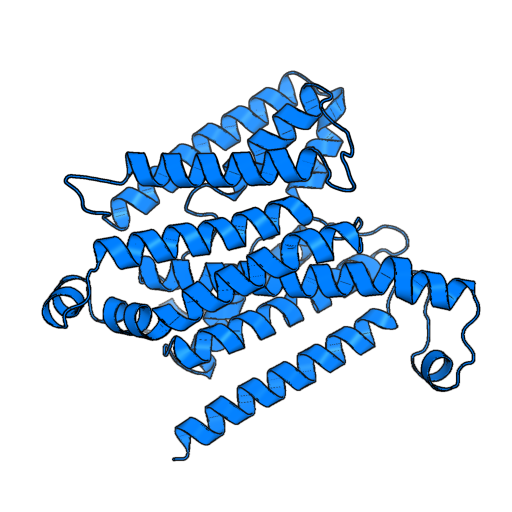7.968 -16.723 1.00 94.38 296 ILE A O 1
ATOM 2229 N N . ALA A 1 297 ? 4.681 6.740 -14.877 1.00 92.44 297 ALA A N 1
ATOM 2230 C CA . ALA A 1 297 ? 5.984 6.985 -14.250 1.00 92.44 297 ALA A CA 1
ATOM 2231 C C . ALA A 1 297 ? 7.180 6.638 -15.139 1.00 92.44 297 ALA A C 1
ATOM 2233 O O . ALA A 1 297 ? 8.152 7.391 -15.201 1.00 92.44 297 ALA A O 1
ATOM 2234 N N . ARG A 1 298 ? 7.086 5.525 -15.867 1.00 90.94 298 ARG A N 1
ATOM 2235 C CA . ARG A 1 298 ? 8.137 5.065 -16.786 1.00 90.94 298 ARG A CA 1
ATOM 2236 C C . ARG A 1 298 ? 8.054 5.653 -18.198 1.00 90.94 298 ARG A C 1
ATOM 2238 O O . ARG A 1 298 ? 8.904 5.337 -19.025 1.00 90.94 298 ARG A O 1
ATOM 2245 N N . THR A 1 299 ? 7.018 6.436 -18.522 1.00 90.44 299 THR A N 1
ATOM 2246 C CA . THR A 1 299 ? 6.820 6.977 -19.884 1.00 90.44 299 THR A CA 1
ATOM 2247 C C . THR A 1 299 ? 6.972 8.490 -19.986 1.00 90.44 299 THR A C 1
ATOM 2249 O O . THR A 1 299 ? 7.466 8.943 -21.014 1.00 90.44 299 THR A O 1
ATOM 2252 N N . ILE A 1 300 ? 6.607 9.273 -18.961 1.00 91.19 300 ILE A N 1
ATOM 2253 C CA . ILE A 1 300 ? 6.631 10.748 -19.047 1.00 91.19 300 ILE A CA 1
ATOM 2254 C C . ILE A 1 300 ? 8.042 11.306 -19.290 1.00 91.19 300 ILE A C 1
ATO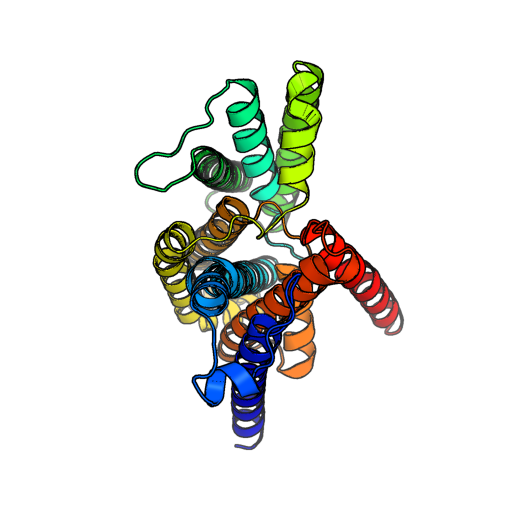M 2256 O O . ILE A 1 300 ? 8.192 12.207 -20.109 1.00 91.19 300 ILE A O 1
ATOM 2260 N N . LEU A 1 301 ? 9.063 10.796 -18.590 1.00 88.88 301 LEU A N 1
ATOM 2261 C CA . LEU A 1 301 ? 10.448 11.294 -18.674 1.00 88.88 301 LEU A CA 1
ATOM 2262 C C . LEU A 1 301 ? 11.431 10.263 -19.250 1.00 88.88 301 LEU A C 1
ATOM 2264 O O . LEU A 1 301 ? 12.633 10.344 -18.992 1.00 88.88 301 LEU A O 1
ATOM 2268 N N . ALA A 1 302 ? 10.936 9.293 -20.028 1.00 85.69 302 ALA A N 1
ATOM 2269 C CA . ALA A 1 302 ? 11.775 8.247 -20.612 1.00 85.69 302 ALA A CA 1
ATOM 2270 C C . ALA A 1 302 ? 13.001 8.858 -21.339 1.00 85.69 302 ALA A C 1
ATOM 2272 O O . ALA A 1 302 ? 12.824 9.781 -22.137 1.00 85.69 302 ALA A O 1
ATOM 2273 N N . PRO A 1 303 ? 14.236 8.367 -21.090 1.00 81.12 303 PRO A N 1
ATOM 2274 C CA . PRO A 1 303 ? 14.585 7.094 -20.443 1.00 81.12 303 PRO A CA 1
ATOM 2275 C C . PRO A 1 303 ? 14.677 7.123 -18.906 1.00 81.12 303 PRO A C 1
ATOM 2277 O O . PRO A 1 303 ? 14.847 6.063 -18.308 1.00 81.12 303 PRO A O 1
ATOM 2280 N N . THR A 1 304 ? 14.564 8.288 -18.265 1.00 86.69 304 THR A N 1
ATOM 2281 C CA . THR A 1 304 ? 14.582 8.400 -16.800 1.00 86.69 304 THR A CA 1
ATOM 2282 C C . THR A 1 304 ? 13.206 8.058 -16.235 1.00 86.69 304 THR A C 1
ATOM 2284 O O . THR A 1 304 ? 12.187 8.599 -16.663 1.00 86.69 304 THR A O 1
ATOM 2287 N N . GLU A 1 305 ? 13.158 7.166 -15.251 1.00 86.81 305 GLU A N 1
ATOM 2288 C CA . GLU A 1 305 ? 11.903 6.795 -14.598 1.00 86.81 305 GLU A CA 1
ATOM 2289 C C . GLU A 1 305 ? 11.652 7.649 -13.355 1.00 86.81 305 GLU A C 1
ATOM 2291 O O . GLU A 1 305 ? 12.546 7.855 -12.531 1.00 86.81 305 GLU A O 1
ATOM 2296 N N . LEU A 1 306 ? 10.417 8.125 -13.199 1.00 92.00 306 LEU A N 1
ATOM 2297 C CA . LEU A 1 306 ? 9.996 8.804 -11.979 1.00 92.00 306 LEU A CA 1
ATOM 2298 C C . LEU A 1 306 ? 9.607 7.787 -10.892 1.00 92.00 306 LEU A C 1
ATOM 2300 O O . LEU A 1 306 ? 9.002 6.759 -11.203 1.00 92.00 306 LEU A O 1
ATOM 2304 N N . PRO A 1 307 ? 9.869 8.079 -9.607 1.00 94.00 307 PRO A N 1
ATOM 2305 C CA . PRO A 1 307 ? 9.272 7.334 -8.506 1.00 94.00 307 PRO A CA 1
ATOM 2306 C C . PRO A 1 307 ? 7.740 7.398 -8.555 1.00 94.00 307 PRO A C 1
ATOM 2308 O O . PRO A 1 307 ? 7.141 8.470 -8.690 1.00 94.00 307 PRO A O 1
ATOM 2311 N N . VAL A 1 308 ? 7.093 6.240 -8.420 1.00 94.25 308 VAL A N 1
ATOM 2312 C CA . VAL A 1 308 ? 5.634 6.102 -8.554 1.00 94.25 308 VAL A CA 1
ATOM 2313 C C . VAL A 1 308 ? 4.904 6.866 -7.447 1.00 94.25 308 VAL A C 1
ATOM 2315 O O . VAL A 1 308 ? 3.838 7.428 -7.701 1.00 94.25 308 VAL A O 1
ATOM 2318 N N . GLY A 1 309 ? 5.498 6.965 -6.250 1.00 93.44 309 GLY A N 1
ATOM 2319 C CA . GLY A 1 309 ? 4.918 7.705 -5.127 1.00 93.44 309 GLY A CA 1
ATOM 2320 C C . GLY A 1 309 ? 4.750 9.204 -5.393 1.00 93.44 309 GLY A C 1
ATOM 2321 O O . GLY A 1 309 ? 3.817 9.812 -4.869 1.00 93.44 309 GLY A O 1
ATOM 2322 N N . ILE A 1 310 ? 5.574 9.802 -6.266 1.00 93.06 310 ILE A N 1
ATOM 2323 C CA . ILE A 1 310 ? 5.387 11.200 -6.695 1.00 93.06 310 ILE A CA 1
ATOM 2324 C C . ILE A 1 310 ? 4.076 11.330 -7.468 1.00 93.06 310 ILE A C 1
ATOM 2326 O O . ILE A 1 310 ? 3.277 12.225 -7.204 1.00 93.06 310 ILE A O 1
ATOM 2330 N N . ILE A 1 311 ? 3.838 10.426 -8.418 1.00 93.94 311 ILE A N 1
ATOM 2331 C CA . ILE A 1 311 ? 2.667 10.485 -9.297 1.00 93.94 311 ILE A CA 1
ATOM 2332 C C . ILE A 1 311 ? 1.394 10.209 -8.507 1.00 93.94 311 ILE A C 1
ATOM 2334 O O . ILE A 1 311 ? 0.417 10.945 -8.644 1.00 93.94 311 ILE A O 1
ATOM 2338 N N . THR A 1 312 ? 1.403 9.199 -7.632 1.00 94.06 312 THR A N 1
ATOM 2339 C CA . THR A 1 312 ? 0.231 8.914 -6.797 1.00 94.06 312 THR A CA 1
ATOM 2340 C C . THR A 1 312 ? -0.080 10.070 -5.847 1.00 94.06 312 THR A C 1
ATOM 2342 O O . THR A 1 312 ? -1.256 10.370 -5.649 1.00 94.06 312 THR A O 1
ATOM 2345 N N . ALA A 1 313 ? 0.928 10.773 -5.319 1.00 91.38 313 ALA A N 1
ATOM 2346 C CA . ALA A 1 313 ? 0.726 11.966 -4.499 1.00 91.38 313 ALA A CA 1
ATOM 2347 C C . ALA A 1 313 ? 0.185 13.160 -5.304 1.00 91.38 313 ALA A C 1
ATOM 2349 O O . ALA A 1 313 ? -0.775 13.799 -4.869 1.00 91.38 313 ALA A O 1
ATOM 2350 N N . LEU A 1 314 ? 0.740 13.428 -6.492 1.00 92.62 314 LEU A N 1
ATOM 2351 C CA . LEU A 1 314 ? 0.282 14.502 -7.382 1.00 92.62 314 LEU A CA 1
ATOM 2352 C C . LEU A 1 314 ? -1.158 14.295 -7.862 1.00 92.62 314 LEU A C 1
ATOM 2354 O O . LEU A 1 314 ? -1.883 15.268 -8.045 1.00 92.62 314 LEU A O 1
ATOM 2358 N N . CYS A 1 315 ? -1.597 13.049 -8.042 1.00 89.50 315 CYS A N 1
ATOM 2359 C CA . CYS A 1 315 ? -2.992 12.750 -8.363 1.00 89.50 315 CYS A CA 1
ATOM 2360 C C . CYS A 1 315 ? -3.885 12.745 -7.111 1.00 89.50 315 CYS A C 1
ATOM 2362 O O . CYS A 1 315 ? -4.986 13.297 -7.117 1.00 89.50 315 CYS A O 1
ATOM 2364 N N . GLY A 1 316 ? -3.422 12.112 -6.033 1.00 88.38 316 GLY A N 1
ATOM 2365 C CA . GLY A 1 316 ? -4.217 11.846 -4.839 1.00 88.38 316 GLY A CA 1
ATOM 2366 C C . GLY A 1 316 ? -4.482 13.079 -3.982 1.00 88.38 316 GLY A C 1
ATOM 2367 O O . GLY A 1 316 ? -5.613 13.267 -3.531 1.00 88.38 316 GLY A O 1
ATOM 2368 N N . ALA A 1 317 ? -3.482 13.941 -3.779 1.00 89.50 317 ALA A N 1
ATOM 2369 C CA . ALA A 1 317 ? -3.624 15.108 -2.911 1.00 89.50 317 ALA A CA 1
ATOM 2370 C C . ALA A 1 317 ? -4.645 16.131 -3.451 1.00 89.50 317 ALA A C 1
ATOM 2372 O O . ALA A 1 317 ? -5.567 16.470 -2.703 1.00 89.50 317 ALA A O 1
ATOM 2373 N N . PRO A 1 318 ? -4.598 16.573 -4.728 1.00 90.38 318 PRO A N 1
ATOM 2374 C CA . PRO A 1 318 ? -5.612 17.480 -5.272 1.00 90.38 318 PRO A CA 1
ATOM 2375 C C . PRO A 1 318 ? -7.014 16.870 -5.264 1.00 90.38 318 PRO A C 1
ATOM 2377 O O . PRO A 1 318 ? -7.980 17.542 -4.901 1.00 90.38 318 PRO A O 1
ATOM 2380 N N . PHE A 1 319 ? -7.129 15.581 -5.603 1.00 85.44 319 PHE A N 1
ATOM 2381 C CA . PHE A 1 319 ? -8.400 14.863 -5.562 1.00 85.44 319 PHE A CA 1
ATOM 2382 C C . PHE A 1 319 ? -9.012 14.865 -4.153 1.00 85.44 319 PHE A C 1
ATOM 2384 O O . PHE A 1 319 ? -10.210 15.106 -3.975 1.00 85.44 319 PHE A O 1
ATOM 2391 N N . PHE A 1 320 ? -8.184 14.648 -3.134 1.00 81.62 320 PHE A N 1
ATOM 2392 C CA . PHE A 1 320 ? -8.635 14.646 -1.751 1.00 81.62 320 PHE A CA 1
ATOM 2393 C C . PHE A 1 320 ? -9.014 16.045 -1.249 1.00 81.62 320 PHE A C 1
ATOM 2395 O O . PHE A 1 320 ? -10.047 16.205 -0.595 1.00 81.62 320 PHE A O 1
ATOM 2402 N N . ILE A 1 321 ? -8.240 17.075 -1.610 1.00 87.00 321 ILE A N 1
ATOM 2403 C CA . ILE A 1 321 ? -8.568 18.480 -1.317 1.00 87.00 321 ILE A CA 1
ATOM 2404 C C . ILE A 1 321 ? -9.921 18.855 -1.939 1.00 87.00 321 ILE A C 1
ATOM 2406 O O . ILE A 1 321 ? -10.769 19.446 -1.268 1.00 87.00 321 ILE A O 1
ATOM 2410 N N . TYR A 1 322 ? -10.162 18.461 -3.190 1.00 86.62 322 TYR A N 1
ATOM 2411 C CA . TYR A 1 322 ? -11.439 18.684 -3.869 1.00 86.62 322 TYR A CA 1
ATOM 2412 C C . TYR A 1 322 ? -12.621 18.037 -3.124 1.00 86.62 322 TYR A C 1
ATOM 2414 O O . TYR A 1 322 ? -13.659 18.670 -2.911 1.00 86.62 322 TYR A O 1
ATOM 2422 N N . LEU A 1 323 ? -12.467 16.790 -2.668 1.00 78.44 323 LEU A N 1
ATOM 2423 C CA . LEU A 1 323 ? -13.494 16.099 -1.880 1.00 78.44 323 LEU A CA 1
ATOM 2424 C C . LEU A 1 323 ? -13.775 16.778 -0.534 1.00 78.44 323 LEU A C 1
ATOM 2426 O O . LEU A 1 323 ? -14.939 16.892 -0.136 1.00 78.44 323 LEU A O 1
ATOM 2430 N N . LEU A 1 324 ? -12.726 17.236 0.156 1.00 79.62 324 LEU A N 1
ATOM 2431 C CA . LEU A 1 324 ? -12.842 17.985 1.409 1.00 79.62 324 LEU A CA 1
ATOM 2432 C C . LEU A 1 324 ? -13.664 19.262 1.222 1.00 79.62 324 LEU A C 1
ATOM 2434 O O . LEU A 1 324 ? -14.545 19.549 2.034 1.00 79.62 324 LEU A O 1
ATOM 2438 N N . GLN A 1 325 ? -13.418 19.999 0.138 1.00 84.06 325 GLN A N 1
ATOM 2439 C CA . GLN A 1 325 ? -14.185 21.200 -0.188 1.00 84.06 325 GLN A CA 1
ATOM 2440 C C . GLN A 1 325 ? -15.655 20.869 -0.460 1.00 84.06 325 GLN A C 1
ATOM 2442 O O . GLN A 1 325 ? -16.535 21.509 0.108 1.00 84.06 325 GLN A O 1
ATOM 2447 N N . LYS A 1 326 ? -15.942 19.819 -1.240 1.00 78.25 326 LYS A N 1
ATOM 2448 C CA . LYS A 1 326 ? -17.325 19.418 -1.551 1.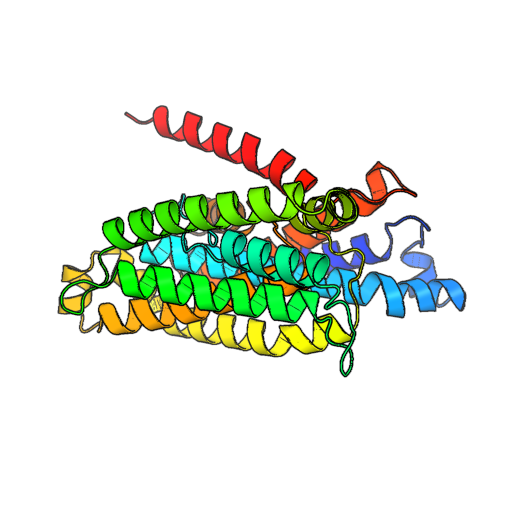00 78.25 326 LYS A CA 1
ATOM 2449 C C . LYS A 1 326 ? -18.144 19.024 -0.321 1.00 78.25 326 LYS A C 1
ATOM 2451 O O . LYS A 1 326 ? -19.339 19.303 -0.276 1.00 78.25 326 LYS A O 1
ATOM 2456 N N . ARG A 1 327 ? -17.531 18.380 0.679 1.00 67.62 327 ARG A N 1
ATOM 2457 C CA . ARG A 1 327 ? -18.230 17.992 1.918 1.00 67.62 327 ARG A CA 1
ATOM 2458 C C . ARG A 1 327 ? -18.564 19.179 2.820 1.00 67.62 327 ARG A C 1
ATOM 2460 O O . ARG A 1 327 ? -19.592 19.127 3.482 1.00 67.62 327 ARG A O 1
ATOM 2467 N N . LYS A 1 328 ? -17.765 20.252 2.800 1.00 57.44 328 LYS A N 1
ATOM 2468 C CA . LYS A 1 328 ? -18.078 21.494 3.530 1.00 57.44 328 LYS A CA 1
ATOM 2469 C C . LYS A 1 328 ? -19.313 22.227 2.986 1.00 57.44 328 LYS A C 1
ATOM 2471 O O . LYS A 1 328 ? -19.841 23.078 3.680 1.00 57.44 328 LYS A O 1
ATOM 2476 N N . VAL A 1 329 ? -19.787 21.899 1.779 1.00 46.34 329 VAL A N 1
ATOM 2477 C CA . VAL A 1 329 ? -20.952 22.550 1.137 1.00 46.34 329 VAL A CA 1
ATOM 2478 C C . VAL A 1 329 ? -22.290 21.889 1.531 1.00 46.34 329 VAL A C 1
ATOM 2480 O O . VAL A 1 329 ? -23.345 22.262 1.032 1.00 46.34 329 VAL A O 1
ATOM 2483 N N . LYS A 1 330 ? -22.283 20.922 2.456 1.00 34.09 330 LYS A N 1
ATOM 2484 C CA . LYS A 1 330 ? -23.494 20.407 3.114 1.00 34.09 330 LYS A CA 1
ATOM 2485 C C . LYS A 1 330 ? -23.416 20.686 4.617 1.00 34.09 330 LYS A C 1
ATOM 2487 O O . LYS A 1 330 ? -23.062 19.788 5.378 1.00 34.09 330 LYS A O 1
ATOM 2492 N N . PHE A 1 331 ? -23.692 21.929 5.003 1.00 32.28 331 PHE A N 1
ATOM 2493 C CA . PHE A 1 331 ? -24.142 22.275 6.352 1.00 32.28 331 PHE A CA 1
ATOM 2494 C C . PHE A 1 331 ? -25.641 22.537 6.295 1.00 32.28 331 PHE A C 1
ATOM 2496 O O . PHE A 1 331 ? -26.055 23.243 5.347 1.00 32.28 331 PHE A O 1
#

Mean predicted aligned error: 4.99 Å

Radius of gyration: 20.27 Å; Cα contacts (8 Å, |Δi|>4): 515; chains: 1; bounding box: 60×39×65 Å

Nearest PDB structures (foldseek):
  5b57-assembly1_B  TM=9.290E-01  e=1.100E-21  Burkholderia cenocepacia J2315
  5b57-assembly1_A  TM=9.396E-01  e=7.019E-21  Burkholderia cenocepacia J2315
  4dbl-assembly2_F  TM=9.397E-01  e=1.389E-18  Escherichia coli K-12
  4g1u-assembly1_B  TM=8.787E-01  e=5.140E-19  Yersinia pestis
  1l7v-assembly1_B  TM=8.849E-01  e=8.842E-19  Escherichia coli

Sequence (331 aa):
MEIKVKEISIIIILFILLILSIIVALSLGTVKIPIITGIKGGLTTIEQTIIYKIRLPRILLAALVGMALSTSGVVFQGIFKNVMADPYIIGVSSGASLGVSLAINFGLIYYWRGISSLALFAFLGGIITSFLVYSLAKTKGRIPTSTLLLSGIAVSFFLSSLVSLVMILDSGNLQKVFYWLMGSLANGSWQEVKMILPAIILGFLIVYFLADNLNILLLGEETAYYLGVEVERIKLLLLVAGSLLASMAVAVSGIIGFVGLVVPHVLRLILGPNHRILLPASALGGAILLIVTDTIARTILAPTELPVGIITALCGAPFFIYLLQKRKVKF